Protein AF-A0ABD0J264-F1 (afdb_monomer_lite)

Organism: NCBI:txid370345

Radius of gyration: 34.47 Å; chains: 1; bounding box: 107×61×70 Å

Secondary structure (DSSP, 8-state):
--TTHHHH-EE---GGGHHHHTTS-GGGGGSHHHHHHHHHHHHHTT-EE---TT-EE-TTS-EEEE---------------S----S-----------------------------------EE--------TTS-SS-STTT-PPPHHHHHHHHHHHHHHHHHHTS---HHHHHHHHHSSPPP-HHHHHHHHHHHHHHHHHHHHHHHHTSHHHHHHHHHHHHHHHHHHHHHHHHHHHHSPP--------------------HHHHHHHHHHHHHHHHHHHHHHHHHHHHHHH-TTHHHHHHHHHHHHHHHHTSPTTTTT-TTTS-HHHHHHHHHHHHHHHHHHH-

Sequence (346 aa):
MSGQWISEARLRPQARLDGKWLKTNIQLALTREGGSELWNELVKDGEVATNTNDGIYNSAGALAKKGKHQLAIDVYDPGWPVSTTQQVGAALQNTTVFISGVVGIGFPLFVCDGQIIGETGRYYCGMKVLSCSCCDGHCGPNNGCNCPPCQQLDREEEAHQVVEDARPKPSQPIIDGWTWGQQPDVGELRECLQSVLLEHQNLCLQASGTTLSATRLQQRLAVLERYFTALCRQTQADRKPPSKKRQANQSNLNKQKSSSVKPAEKATMGLARVGSRAALSFAFAFLRRAWRSGEDADLCSELLQESLDALRSLPEATLFEDGSVSSVWLEVVERATKFLHSVVAG

Structure (mmCIF, N/CA/C/O backbone):
data_AF-A0ABD0J264-F1
#
_entry.id   AF-A0ABD0J264-F1
#
loop_
_atom_site.group_PDB
_atom_site.id
_atom_site.type_symbol
_atom_site.label_atom_id
_atom_site.label_alt_id
_atom_site.label_comp_id
_atom_site.label_asym_id
_atom_site.label_entity_id
_atom_site.label_seq_id
_atom_site.pdbx_PDB_ins_code
_atom_site.Cartn_x
_atom_site.Cartn_y
_atom_site.Cartn_z
_atom_site.occupancy
_atom_site.B_iso_or_equiv
_atom_site.auth_seq_id
_atom_site.auth_comp_id
_atom_site.auth_asym_id
_atom_site.auth_atom_id
_atom_site.pdbx_PDB_model_num
ATOM 1 N N . MET A 1 1 ? -17.810 15.606 1.835 1.00 31.22 1 MET A N 1
ATOM 2 C CA . MET A 1 1 ? -17.297 14.247 1.560 1.00 31.22 1 MET A CA 1
ATOM 3 C C . MET A 1 1 ? -16.319 13.916 2.677 1.00 31.22 1 MET A C 1
ATOM 5 O O . MET A 1 1 ? -15.203 14.415 2.668 1.00 31.22 1 MET A O 1
ATOM 9 N N . SER A 1 2 ? -16.819 13.248 3.718 1.00 29.58 2 SER A N 1
ATOM 10 C CA . SER A 1 2 ? -16.122 12.920 4.972 1.00 29.58 2 SER A CA 1
ATOM 11 C C . SER A 1 2 ? -14.906 12.045 4.694 1.00 29.58 2 SER A C 1
ATOM 13 O O . SER A 1 2 ? -15.048 11.064 3.988 1.00 29.58 2 SER A O 1
ATOM 15 N N . GLY A 1 3 ? -13.722 12.350 5.229 1.00 32.12 3 GLY A N 1
ATOM 16 C CA . GLY A 1 3 ? -12.479 11.604 4.968 1.00 32.12 3 GLY A CA 1
ATOM 17 C C . GLY A 1 3 ? -12.389 10.196 5.589 1.00 32.12 3 GLY A C 1
ATOM 18 O O . GLY A 1 3 ? -11.301 9.731 5.901 1.00 32.12 3 GLY A O 1
ATOM 19 N N . GLN A 1 4 ? -13.519 9.502 5.727 1.00 40.09 4 GLN A N 1
ATOM 20 C CA . GLN A 1 4 ? -13.615 8.095 6.136 1.00 40.09 4 GLN A CA 1
ATOM 21 C C . GLN A 1 4 ? -13.211 7.117 5.013 1.00 40.09 4 GLN A C 1
ATOM 23 O O . GLN A 1 4 ? -12.879 5.968 5.280 1.00 40.09 4 GLN A O 1
ATOM 28 N N . TRP A 1 5 ? -13.184 7.571 3.752 1.00 39.44 5 TRP A N 1
ATOM 29 C CA . TRP A 1 5 ? -12.964 6.703 2.582 1.00 39.44 5 TRP A CA 1
ATOM 30 C C . TRP A 1 5 ? -11.566 6.082 2.527 1.00 39.44 5 TRP A C 1
ATOM 32 O O . TRP A 1 5 ? -11.412 4.987 1.998 1.00 39.44 5 TRP A O 1
ATOM 42 N N . ILE A 1 6 ? -10.536 6.765 3.039 1.00 45.28 6 ILE A N 1
ATOM 43 C CA . ILE A 1 6 ? -9.148 6.319 2.836 1.00 45.28 6 ILE A CA 1
ATOM 44 C C . ILE A 1 6 ? -8.708 5.310 3.905 1.00 45.28 6 ILE A C 1
ATOM 46 O O . ILE A 1 6 ? -7.854 4.475 3.625 1.00 45.28 6 ILE A O 1
ATOM 50 N N . SER A 1 7 ? -9.329 5.299 5.090 1.00 52.16 7 SER A N 1
ATOM 51 C CA . SER A 1 7 ? -9.083 4.248 6.091 1.00 52.16 7 SER A CA 1
ATOM 52 C C . SER A 1 7 ? -9.686 2.892 5.706 1.00 52.16 7 SER A C 1
ATOM 54 O O . SER A 1 7 ? -9.223 1.869 6.199 1.00 52.16 7 SER A O 1
ATOM 56 N N . GLU A 1 8 ? -10.685 2.868 4.818 1.00 59.88 8 GLU A N 1
ATOM 57 C CA . GLU A 1 8 ? -11.357 1.636 4.370 1.00 59.88 8 GLU A CA 1
ATOM 58 C C . GLU A 1 8 ? -10.915 1.160 2.978 1.00 59.88 8 GLU A C 1
ATOM 60 O O . GLU A 1 8 ? -11.169 0.015 2.601 1.00 59.88 8 GLU A O 1
ATOM 65 N N . ALA A 1 9 ? -10.249 2.017 2.201 1.00 68.75 9 ALA A N 1
ATOM 66 C CA . ALA A 1 9 ? -9.780 1.690 0.862 1.00 68.75 9 ALA A CA 1
ATOM 67 C C . ALA A 1 9 ? -8.581 0.731 0.927 1.00 68.75 9 ALA A C 1
ATOM 69 O O . ALA A 1 9 ? -7.459 1.130 1.243 1.00 68.75 9 ALA A O 1
ATOM 70 N N . ARG A 1 10 ? -8.803 -0.546 0.600 1.00 78.56 10 ARG A N 1
ATOM 71 C CA . ARG A 1 10 ? -7.745 -1.567 0.592 1.00 78.56 10 ARG A CA 1
ATOM 72 C C . ARG A 1 10 ? -7.241 -1.817 -0.824 1.00 78.56 10 ARG A C 1
ATOM 74 O O . ARG A 1 10 ? -8.028 -2.126 -1.719 1.00 78.56 10 ARG A O 1
ATOM 81 N N . LEU A 1 11 ? -5.921 -1.745 -1.002 1.00 87.50 11 LEU A N 1
ATOM 82 C CA . LEU A 1 11 ? -5.263 -2.122 -2.249 1.00 87.50 11 LEU A CA 1
ATOM 83 C C . LEU A 1 11 ? -5.351 -3.647 -2.459 1.00 87.50 11 LEU A C 1
ATOM 85 O O . LEU A 1 11 ? -5.073 -4.445 -1.562 1.00 87.50 11 LEU A O 1
ATOM 89 N N . ARG A 1 12 ? -5.740 -4.060 -3.665 1.00 86.88 12 ARG A N 1
ATOM 90 C CA . ARG A 1 12 ? -5.944 -5.448 -4.101 1.00 86.88 12 ARG A CA 1
ATOM 91 C C . ARG A 1 12 ? -5.226 -5.682 -5.442 1.00 86.88 12 ARG A C 1
ATOM 93 O O . ARG A 1 12 ? -5.889 -5.753 -6.476 1.00 86.88 12 ARG A O 1
ATOM 100 N N . PRO A 1 13 ? -3.885 -5.816 -5.457 1.00 89.81 13 PRO A N 1
ATOM 101 C CA . PRO A 1 13 ? -3.113 -5.933 -6.695 1.00 89.81 13 PRO A CA 1
ATOM 102 C C . PRO A 1 13 ? -3.460 -7.186 -7.507 1.00 89.81 13 PRO A C 1
ATOM 104 O O . PRO A 1 13 ? -3.216 -8.318 -7.070 1.00 89.81 13 PRO A O 1
ATOM 107 N N . GLN A 1 14 ? -3.943 -6.996 -8.730 1.00 89.19 14 GLN A N 1
ATOM 108 C CA . GLN A 1 14 ? -4.374 -8.058 -9.631 1.00 89.19 14 GLN A CA 1
ATOM 109 C C . GLN A 1 14 ? -3.244 -8.497 -10.560 1.00 89.19 14 GLN A C 1
ATOM 111 O O . GLN A 1 14 ? -2.713 -7.704 -11.333 1.00 89.19 14 GLN A O 1
ATOM 116 N N . ALA A 1 15 ? -2.910 -9.791 -10.545 1.00 89.56 15 ALA A N 1
ATOM 117 C CA . ALA A 1 15 ? -1.791 -10.324 -11.332 1.00 89.56 15 ALA A CA 1
ATOM 118 C C . ALA A 1 15 ? -1.937 -10.078 -12.843 1.00 89.56 15 ALA A C 1
ATOM 120 O O . ALA A 1 15 ? -0.962 -9.796 -13.536 1.00 89.56 15 ALA A O 1
ATOM 121 N N . ARG A 1 16 ? -3.177 -10.090 -13.352 1.00 89.44 16 ARG A N 1
ATOM 122 C CA . ARG A 1 16 ? -3.488 -9.795 -14.762 1.00 89.44 16 ARG A CA 1
ATOM 123 C C . ARG A 1 16 ? -3.077 -8.382 -15.204 1.00 89.44 16 ARG A C 1
ATOM 125 O O . ARG A 1 16 ? -2.959 -8.144 -16.401 1.00 89.44 16 ARG A O 1
ATOM 132 N N . LEU A 1 17 ? -2.894 -7.455 -14.261 1.00 92.88 17 LEU A N 1
ATOM 133 C CA . LEU A 1 17 ? -2.531 -6.058 -14.516 1.00 92.88 17 LEU A CA 1
ATOM 134 C C . LEU A 1 17 ? -1.047 -5.767 -14.262 1.00 92.88 17 LEU A C 1
ATOM 136 O O . LEU A 1 17 ? -0.598 -4.657 -14.528 1.00 92.88 17 LEU A O 1
ATOM 140 N N . ASP A 1 18 ? -0.253 -6.738 -13.805 1.00 94.00 18 ASP A N 1
ATOM 141 C CA . ASP A 1 18 ? 1.156 -6.498 -13.460 1.00 94.00 18 ASP A CA 1
ATOM 142 C C . ASP A 1 18 ? 1.966 -5.984 -14.661 1.00 94.00 18 ASP A C 1
ATOM 144 O O . ASP A 1 18 ? 2.727 -5.030 -14.533 1.00 94.00 18 ASP A O 1
ATOM 148 N N . GLY A 1 19 ? 1.720 -6.520 -15.861 1.00 93.19 19 GLY A N 1
ATOM 149 C CA . GLY A 1 19 ? 2.373 -6.045 -17.084 1.00 93.19 19 GLY A CA 1
ATOM 150 C C . GLY A 1 19 ? 2.009 -4.608 -17.488 1.00 93.19 19 GLY A C 1
ATOM 151 O O . GLY A 1 19 ? 2.802 -3.968 -18.175 1.00 93.19 19 GLY A O 1
ATOM 152 N N . LYS A 1 20 ? 0.837 -4.092 -17.075 1.00 95.06 20 LYS A N 1
ATOM 153 C CA . LYS A 1 20 ? 0.464 -2.672 -17.235 1.00 95.06 20 LYS A CA 1
ATOM 154 C C . LYS A 1 20 ? 1.338 -1.832 -16.308 1.00 95.06 20 LYS A C 1
ATOM 156 O O . LYS A 1 20 ? 2.028 -0.934 -16.774 1.00 95.06 20 LYS A O 1
ATOM 161 N N . TRP A 1 21 ? 1.365 -2.189 -15.024 1.00 94.75 21 TRP A N 1
ATOM 162 C CA . TRP A 1 21 ? 2.077 -1.446 -13.983 1.00 94.75 21 TRP A CA 1
ATOM 163 C C . TRP A 1 21 ? 3.597 -1.424 -14.163 1.00 94.75 21 TRP A C 1
ATOM 165 O O . TRP A 1 21 ? 4.201 -0.384 -13.929 1.00 94.75 21 TRP A O 1
ATOM 175 N N . LEU A 1 22 ? 4.208 -2.505 -14.656 1.00 93.69 22 LEU A N 1
ATOM 176 C CA . LEU A 1 22 ? 5.650 -2.551 -14.952 1.00 93.69 22 LEU A CA 1
ATOM 177 C C . LEU A 1 22 ? 6.072 -1.657 -16.128 1.00 93.69 22 LEU A C 1
ATOM 179 O O . LEU A 1 22 ? 7.245 -1.332 -16.259 1.00 93.69 22 LEU A O 1
ATOM 183 N N . LYS A 1 23 ? 5.136 -1.264 -16.999 1.00 94.06 23 LYS A N 1
ATOM 184 C CA . LYS A 1 23 ? 5.399 -0.332 -18.111 1.00 94.06 23 LYS A CA 1
ATOM 185 C C . LYS A 1 23 ? 5.084 1.118 -17.746 1.00 94.06 23 LYS A C 1
ATOM 187 O O . LYS A 1 23 ? 5.385 2.025 -18.520 1.00 94.06 23 LYS A O 1
ATOM 192 N N . THR A 1 24 ? 4.439 1.339 -16.606 1.00 93.12 24 THR A N 1
ATOM 193 C CA . THR A 1 24 ? 4.028 2.662 -16.149 1.00 93.12 24 THR A CA 1
ATOM 194 C C . THR A 1 24 ? 5.233 3.444 -15.635 1.00 93.12 24 THR A C 1
ATOM 196 O O . THR A 1 24 ? 6.022 2.936 -14.842 1.00 93.12 24 THR A O 1
ATOM 199 N N . ASN A 1 25 ? 5.345 4.719 -16.015 1.00 92.44 25 ASN A N 1
ATOM 200 C CA . ASN A 1 25 ? 6.352 5.609 -15.442 1.00 92.44 25 ASN A CA 1
ATOM 201 C C . ASN A 1 25 ? 6.007 5.944 -13.979 1.00 92.44 25 ASN A C 1
ATOM 203 O O . ASN A 1 25 ? 5.240 6.867 -13.699 1.00 92.44 25 ASN A O 1
ATOM 207 N N . ILE A 1 26 ? 6.603 5.208 -13.041 1.00 93.19 26 ILE A N 1
ATOM 208 C CA . ILE A 1 26 ? 6.317 5.337 -11.609 1.00 93.19 26 ILE A CA 1
ATOM 209 C C . ILE A 1 26 ? 6.760 6.683 -11.011 1.00 93.19 26 ILE A C 1
ATOM 211 O O . ILE A 1 26 ? 6.216 7.112 -9.994 1.00 93.19 26 ILE A O 1
ATOM 215 N N . GLN A 1 27 ? 7.681 7.407 -11.660 1.00 91.88 27 GLN A N 1
ATOM 216 C CA . GLN A 1 27 ? 8.125 8.733 -11.203 1.00 91.88 27 GLN A CA 1
ATOM 217 C C . GLN A 1 27 ? 6.977 9.753 -11.188 1.00 91.88 27 GLN A C 1
ATOM 219 O O . GLN A 1 27 ? 6.998 10.699 -10.397 1.00 91.88 27 GLN A O 1
ATOM 224 N N . LEU A 1 28 ? 5.929 9.530 -11.992 1.00 92.06 28 LEU A N 1
ATOM 225 C CA . LEU A 1 28 ? 4.713 10.344 -11.978 1.00 92.06 28 LEU A CA 1
ATOM 226 C C . LEU A 1 28 ? 4.055 10.384 -10.592 1.00 92.06 28 LEU A C 1
ATOM 228 O O . LEU A 1 28 ? 3.500 11.423 -10.231 1.00 92.06 28 LEU A O 1
ATOM 232 N N . ALA A 1 29 ? 4.201 9.334 -9.773 1.00 92.31 29 ALA A N 1
ATOM 233 C CA . ALA A 1 29 ? 3.692 9.299 -8.401 1.00 92.31 29 ALA A CA 1
ATOM 234 C C . ALA A 1 29 ? 4.288 10.410 -7.512 1.00 92.31 29 ALA A C 1
ATOM 236 O O . ALA A 1 29 ? 3.640 10.878 -6.575 1.00 92.31 29 ALA A O 1
ATOM 237 N N . LEU A 1 30 ? 5.503 10.884 -7.806 1.00 90.75 30 LEU A N 1
ATOM 238 C CA . LEU A 1 30 ? 6.161 11.948 -7.040 1.00 90.75 30 LEU A CA 1
ATOM 239 C C . LEU A 1 30 ? 5.650 13.349 -7.405 1.00 90.75 30 LEU A C 1
ATOM 241 O O . LEU A 1 30 ? 5.817 14.296 -6.628 1.00 90.75 30 LEU A O 1
ATOM 245 N N . THR A 1 31 ? 4.963 13.480 -8.538 1.00 91.12 31 THR A N 1
ATOM 246 C CA . THR A 1 31 ? 4.342 14.732 -8.986 1.00 91.12 31 THR A CA 1
ATOM 247 C C . THR A 1 31 ? 2.924 14.881 -8.424 1.00 91.12 31 THR A C 1
ATOM 249 O O . THR A 1 31 ? 2.348 13.944 -7.865 1.00 91.12 31 THR A O 1
ATOM 252 N N . ARG A 1 32 ? 2.352 16.090 -8.489 1.00 81.81 32 ARG A N 1
ATOM 253 C CA . ARG A 1 32 ? 0.980 16.336 -8.011 1.00 81.81 32 ARG A CA 1
ATOM 254 C C . ARG A 1 32 ? -0.069 15.778 -8.978 1.00 81.81 32 ARG A C 1
ATOM 256 O O . ARG A 1 32 ? -1.021 15.140 -8.533 1.00 81.81 32 ARG A O 1
ATOM 263 N N . GLU A 1 33 ? 0.103 16.040 -10.269 1.00 87.12 33 GLU A N 1
ATOM 264 C CA . GLU A 1 33 ? -0.843 15.643 -11.320 1.00 87.12 33 GLU A CA 1
ATOM 265 C C . GLU A 1 33 ? -0.732 14.143 -11.602 1.00 87.12 33 GLU A C 1
ATOM 267 O O . GLU A 1 33 ? -1.706 13.415 -11.411 1.00 87.12 33 GLU A O 1
ATOM 272 N N . GLY A 1 34 ? 0.484 13.653 -11.862 1.00 90.38 34 GLY A N 1
ATOM 273 C CA . GLY A 1 34 ? 0.732 12.238 -12.133 1.00 90.38 34 GLY A CA 1
ATOM 274 C C . GLY A 1 34 ? 0.351 11.304 -10.979 1.00 90.38 34 GLY A C 1
ATOM 275 O O . GLY A 1 34 ? -0.159 10.212 -11.211 1.00 90.38 34 GLY A O 1
ATOM 276 N N . GLY A 1 35 ? 0.509 11.730 -9.719 1.00 88.88 35 GLY A N 1
ATOM 277 C CA . GLY A 1 35 ? 0.060 10.935 -8.571 1.00 88.88 35 GLY A CA 1
ATOM 278 C C . GLY A 1 35 ? -1.457 10.724 -8.544 1.00 88.88 35 GLY A C 1
ATOM 279 O O . GLY A 1 35 ? -1.923 9.639 -8.204 1.00 88.88 35 GLY A O 1
ATOM 280 N N . SER A 1 36 ? -2.224 11.737 -8.955 1.00 89.75 36 SER A N 1
ATOM 281 C CA . SER A 1 36 ? -3.688 11.650 -9.024 1.00 89.75 36 SER A CA 1
ATOM 282 C C . SER A 1 36 ? -4.138 10.787 -10.206 1.00 89.75 36 SER A C 1
ATOM 284 O O . SER A 1 36 ? -5.083 10.014 -10.081 1.00 89.75 36 SER A O 1
ATOM 286 N N . GLU A 1 37 ? -3.442 10.874 -11.341 1.00 92.75 37 GLU A N 1
ATOM 287 C CA . GLU A 1 37 ? -3.696 10.035 -12.518 1.00 92.75 37 GLU A CA 1
ATOM 288 C C . GLU A 1 37 ? -3.489 8.550 -12.213 1.00 92.75 37 GLU A C 1
ATOM 290 O O . GLU A 1 37 ? -4.386 7.743 -12.452 1.00 92.75 37 GLU A O 1
ATOM 295 N N . LEU A 1 38 ? -2.350 8.191 -11.612 1.00 94.44 38 LEU A N 1
ATOM 296 C CA . LEU A 1 38 ? -2.049 6.807 -11.241 1.00 94.44 38 LEU A CA 1
ATOM 297 C C . LEU A 1 38 ? -3.016 6.263 -10.185 1.00 94.44 38 LEU A C 1
ATOM 299 O O . LEU A 1 38 ? -3.426 5.105 -10.260 1.00 94.44 38 LEU A O 1
ATOM 303 N N . TRP A 1 39 ? -3.426 7.097 -9.227 1.00 91.88 39 TRP A N 1
ATOM 304 C CA . TRP A 1 39 ? -4.469 6.728 -8.273 1.00 91.88 39 TRP A CA 1
ATOM 305 C C . TRP A 1 39 ? -5.807 6.443 -8.965 1.00 91.88 39 TRP A C 1
ATOM 307 O O . TRP A 1 39 ? -6.457 5.441 -8.677 1.00 91.88 39 TRP A O 1
ATOM 317 N N . ASN A 1 40 ? -6.215 7.285 -9.914 1.00 91.19 40 ASN A N 1
ATOM 318 C CA . ASN A 1 40 ? -7.452 7.071 -10.660 1.00 91.19 40 ASN A CA 1
ATOM 319 C C . ASN A 1 40 ? -7.404 5.781 -11.488 1.00 91.19 40 ASN A C 1
ATOM 321 O O . ASN A 1 40 ? -8.426 5.112 -11.616 1.00 91.19 40 ASN A O 1
ATOM 325 N N . GLU A 1 41 ? -6.239 5.402 -12.016 1.00 92.56 41 GLU A N 1
ATOM 326 C CA . GLU A 1 41 ? -6.065 4.115 -12.695 1.00 92.56 41 GLU A CA 1
ATOM 327 C C . GLU A 1 41 ? -6.270 2.927 -11.747 1.00 92.56 41 GLU A C 1
ATOM 329 O O . GLU A 1 41 ? -6.996 2.006 -12.112 1.00 92.56 41 GLU A O 1
ATOM 334 N N . LEU A 1 42 ? -5.744 2.974 -10.515 1.00 90.75 42 LEU A N 1
ATOM 335 C CA . LEU A 1 42 ? -6.017 1.945 -9.496 1.00 90.75 42 LEU A CA 1
ATOM 336 C C . LEU A 1 42 ? -7.519 1.779 -9.225 1.00 90.75 42 LEU A C 1
ATOM 338 O O . LEU A 1 42 ? -8.013 0.657 -9.099 1.00 90.75 42 LEU A O 1
ATOM 342 N N . VAL A 1 43 ? -8.241 2.899 -9.133 1.00 87.75 43 VAL A N 1
ATOM 343 C CA . VAL A 1 43 ? -9.691 2.908 -8.904 1.00 87.75 43 VAL A CA 1
ATOM 344 C C . VAL A 1 43 ? -10.435 2.328 -10.110 1.00 87.75 43 VAL A C 1
ATOM 346 O O . VAL A 1 43 ? -11.273 1.445 -9.938 1.00 87.75 43 VAL A O 1
ATOM 349 N N . LYS A 1 44 ? -10.109 2.764 -11.335 1.00 86.94 44 LYS A N 1
ATOM 350 C CA . LYS A 1 44 ? -10.719 2.243 -12.576 1.00 86.94 44 LYS A CA 1
ATOM 351 C C . LYS A 1 44 ? -10.472 0.750 -12.765 1.00 86.94 44 LYS A C 1
ATOM 353 O O . LYS A 1 44 ? -11.354 0.035 -13.230 1.00 86.94 44 LYS A O 1
ATOM 358 N N . ASP A 1 45 ? -9.283 0.285 -12.399 1.00 87.12 45 ASP A N 1
ATOM 359 C CA . ASP A 1 45 ? -8.894 -1.118 -12.501 1.00 87.12 45 ASP A CA 1
ATOM 360 C C . ASP A 1 45 ? -9.558 -2.003 -11.422 1.00 87.12 45 ASP A C 1
ATOM 362 O O . ASP A 1 45 ? -9.450 -3.233 -11.482 1.00 87.12 45 ASP A O 1
ATOM 366 N N . GLY A 1 46 ? -10.258 -1.395 -10.452 1.00 83.12 46 GLY A N 1
ATOM 367 C CA . GLY A 1 46 ? -10.887 -2.083 -9.324 1.00 83.12 46 GLY A CA 1
ATOM 368 C C . GLY A 1 46 ? -9.878 -2.629 -8.310 1.00 83.12 46 GLY A C 1
ATOM 369 O O . GLY A 1 46 ? -10.214 -3.502 -7.511 1.00 83.12 46 GLY A O 1
ATOM 370 N N . GLU A 1 47 ? -8.632 -2.147 -8.349 1.00 86.75 47 GLU A N 1
ATOM 371 C CA . GLU A 1 47 ? -7.569 -2.549 -7.422 1.00 86.75 47 GLU A CA 1
ATOM 372 C C . GLU A 1 47 ? -7.636 -1.769 -6.106 1.00 86.75 47 GLU A C 1
ATOM 374 O O . GLU A 1 47 ? -6.973 -2.143 -5.147 1.00 86.75 47 GLU A O 1
ATOM 379 N N . VAL A 1 48 ? -8.454 -0.719 -6.031 1.00 85.44 48 VAL A N 1
ATOM 380 C CA . VAL A 1 48 ? -8.821 -0.041 -4.786 1.00 85.44 48 VAL A CA 1
ATOM 381 C C . VAL A 1 48 ? -10.331 -0.161 -4.625 1.00 85.44 48 VAL A C 1
ATOM 383 O O . VAL A 1 48 ? -11.087 0.440 -5.384 1.00 85.44 48 VAL A O 1
ATOM 386 N N . ALA A 1 49 ? -10.765 -0.957 -3.650 1.00 68.19 49 ALA A N 1
ATOM 387 C CA . ALA A 1 49 ? -12.175 -1.116 -3.314 1.00 68.19 49 ALA A CA 1
ATOM 388 C C . ALA A 1 49 ? -12.463 -0.443 -1.969 1.00 68.19 49 ALA A C 1
ATOM 390 O O . ALA A 1 49 ? -11.744 -0.668 -0.993 1.00 68.19 49 ALA A O 1
ATOM 391 N N . THR A 1 50 ? -13.520 0.362 -1.923 1.00 61.47 50 THR A N 1
ATOM 392 C CA . THR A 1 50 ? -14.205 0.714 -0.675 1.00 61.47 50 THR A CA 1
ATOM 393 C C . THR A 1 50 ? -15.288 -0.333 -0.433 1.00 61.47 50 THR A C 1
ATOM 395 O O . THR A 1 50 ? -15.761 -0.935 -1.395 1.00 61.47 50 THR A O 1
ATOM 398 N N . ASN A 1 51 ? -15.669 -0.591 0.820 1.00 55.03 51 ASN A N 1
ATOM 399 C CA . ASN A 1 51 ? -16.762 -1.513 1.150 1.00 55.03 51 ASN A CA 1
ATOM 400 C C . ASN A 1 51 ? -18.094 -0.983 0.578 1.00 55.03 51 ASN A C 1
ATOM 402 O O . ASN A 1 51 ? -18.890 -0.369 1.280 1.00 55.03 51 ASN A O 1
ATOM 406 N N . THR A 1 52 ? -18.341 -1.173 -0.716 1.00 52.97 52 THR A N 1
ATOM 407 C CA . THR A 1 52 ? -19.646 -0.960 -1.335 1.00 52.97 52 THR A CA 1
ATOM 408 C C . THR A 1 52 ? -20.375 -2.295 -1.416 1.00 52.97 52 THR A C 1
ATOM 410 O O . THR A 1 52 ? -19.770 -3.367 -1.490 1.00 52.97 52 THR A O 1
ATOM 413 N N . ASN A 1 53 ? -21.707 -2.237 -1.413 1.00 57.00 53 ASN A N 1
ATOM 414 C CA . ASN A 1 53 ? -22.593 -3.403 -1.500 1.00 57.00 53 ASN A CA 1
ATOM 415 C C . ASN A 1 53 ? -22.416 -4.237 -2.7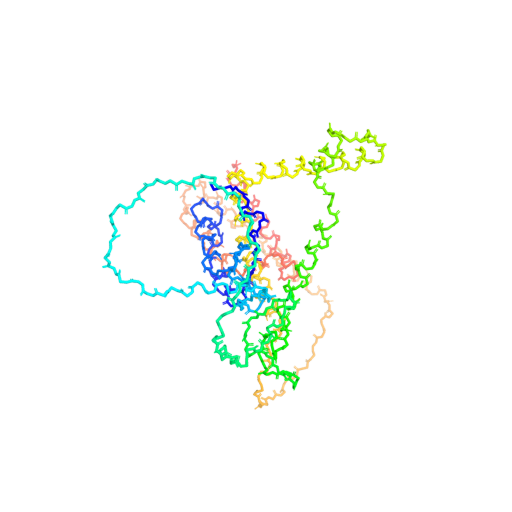96 1.00 57.00 53 ASN A C 1
ATOM 417 O O . ASN A 1 53 ? -23.077 -5.261 -2.958 1.00 57.00 53 ASN A O 1
ATOM 421 N N . ASP A 1 54 ? -21.523 -3.831 -3.705 1.00 62.41 54 ASP A N 1
ATOM 422 C CA . ASP A 1 54 ? -21.314 -4.436 -5.023 1.00 62.41 54 ASP A CA 1
ATOM 423 C C . ASP A 1 54 ? -20.394 -5.672 -5.012 1.00 62.41 54 ASP A C 1
ATOM 425 O O . ASP A 1 54 ? -20.410 -6.456 -5.966 1.00 62.41 54 ASP A O 1
ATOM 429 N N . GLY A 1 55 ? -19.653 -5.909 -3.923 1.00 73.69 55 GLY A N 1
ATOM 430 C CA . GLY A 1 55 ? -18.738 -7.047 -3.761 1.00 73.69 55 GLY A CA 1
ATOM 431 C C . GLY A 1 55 ? -17.254 -6.664 -3.803 1.00 73.69 55 GLY A C 1
ATOM 432 O O . GLY A 1 55 ? -16.888 -5.538 -4.121 1.00 73.69 55 GLY A O 1
ATOM 433 N N . ILE A 1 56 ? -16.382 -7.615 -3.464 1.00 81.19 56 ILE A N 1
ATOM 434 C CA . ILE A 1 56 ? -14.933 -7.414 -3.301 1.00 81.19 56 ILE A CA 1
ATOM 435 C C . ILE A 1 56 ? -14.180 -8.304 -4.290 1.00 81.19 56 ILE A C 1
ATOM 437 O O . ILE A 1 56 ? -14.474 -9.493 -4.418 1.00 81.19 56 ILE A O 1
ATOM 441 N N . TYR A 1 57 ? -13.173 -7.761 -4.978 1.00 85.06 57 TYR A N 1
ATOM 442 C CA . TYR A 1 57 ? -12.302 -8.566 -5.835 1.00 85.06 57 TYR A CA 1
ATOM 443 C C . TYR A 1 57 ? -11.400 -9.485 -5.006 1.00 85.06 57 TYR A C 1
ATOM 445 O O . TYR A 1 57 ? -10.645 -9.036 -4.140 1.00 85.06 57 TYR A O 1
ATOM 453 N N . ASN A 1 58 ? -11.449 -10.782 -5.303 1.00 86.50 58 ASN A N 1
ATOM 454 C CA . ASN A 1 58 ? -10.554 -11.762 -4.697 1.00 86.50 58 ASN A CA 1
ATOM 455 C C . ASN A 1 58 ? -9.153 -11.744 -5.345 1.00 86.50 58 ASN A C 1
ATOM 457 O O . ASN A 1 58 ? -8.887 -11.021 -6.310 1.00 86.50 58 ASN A O 1
ATOM 461 N N . SER A 1 59 ? -8.245 -12.576 -4.830 1.00 83.31 59 SER A N 1
ATOM 462 C CA . SER A 1 59 ? -6.869 -12.705 -5.335 1.00 83.31 59 SER A CA 1
ATOM 463 C C . SER A 1 59 ? -6.758 -13.283 -6.755 1.00 83.31 59 SER A C 1
ATOM 465 O O . SER A 1 59 ? -5.696 -13.189 -7.367 1.00 83.31 59 SER A O 1
ATOM 467 N N . ALA A 1 60 ? -7.843 -13.842 -7.299 1.00 83.50 60 ALA A N 1
ATOM 468 C CA . ALA A 1 60 ? -7.938 -14.290 -8.689 1.00 83.50 60 ALA A CA 1
ATOM 469 C C . ALA A 1 60 ? -8.560 -13.233 -9.624 1.00 83.50 60 ALA A C 1
ATOM 471 O O . ALA A 1 60 ? -8.743 -13.499 -10.811 1.00 83.50 60 ALA A O 1
ATOM 472 N N . GLY A 1 61 ? -8.906 -12.051 -9.108 1.00 82.12 61 GLY A N 1
ATOM 473 C CA . GLY A 1 61 ? -9.515 -10.969 -9.881 1.00 82.12 61 GLY A CA 1
ATOM 474 C C . GLY A 1 61 ? -10.980 -11.182 -10.230 1.00 82.12 61 GLY A C 1
ATOM 475 O O . GLY A 1 61 ? -11.491 -10.493 -11.109 1.00 82.12 61 GLY A O 1
ATOM 476 N N . ALA A 1 62 ? -11.660 -12.104 -9.547 1.00 84.56 62 ALA A N 1
ATOM 477 C CA . ALA A 1 62 ? -13.099 -12.280 -9.668 1.00 84.56 62 ALA A CA 1
ATOM 478 C C . ALA A 1 62 ? -13.824 -11.482 -8.578 1.00 84.56 62 ALA A C 1
ATOM 480 O O . ALA A 1 62 ? -13.419 -11.503 -7.411 1.00 84.56 62 ALA A O 1
ATOM 481 N N . LEU A 1 63 ? -14.906 -10.804 -8.962 1.00 85.69 63 LEU A N 1
ATOM 482 C CA . LEU A 1 63 ? -15.782 -10.099 -8.034 1.00 85.69 63 LEU A CA 1
ATOM 483 C C . LEU A 1 63 ? -16.517 -11.124 -7.164 1.00 85.69 63 LEU A C 1
ATOM 485 O O . LEU A 1 63 ? -17.241 -11.975 -7.680 1.00 85.69 63 LEU A O 1
ATOM 489 N N . ALA A 1 64 ? -16.310 -11.062 -5.852 1.00 86.25 64 ALA A N 1
ATOM 490 C CA . ALA A 1 64 ? -16.937 -11.946 -4.886 1.00 86.25 64 ALA A CA 1
ATOM 491 C C . ALA A 1 64 ? -17.975 -11.191 -4.055 1.00 86.25 64 ALA A C 1
ATOM 493 O O . ALA A 1 64 ? -17.709 -10.109 -3.534 1.00 86.25 64 ALA A O 1
ATOM 494 N N . LYS A 1 65 ? -19.159 -11.779 -3.901 1.00 86.69 65 LYS A N 1
ATOM 495 C CA . LYS A 1 65 ? -20.252 -11.228 -3.097 1.00 86.69 65 LYS A CA 1
ATOM 496 C C . LYS A 1 65 ? -20.457 -12.075 -1.855 1.00 86.69 65 LYS A C 1
ATOM 498 O O . LYS A 1 65 ? -20.360 -13.299 -1.918 1.00 86.69 65 LYS A O 1
ATOM 503 N N . LYS A 1 66 ? -20.733 -11.424 -0.729 1.00 83.62 66 LYS A N 1
ATOM 504 C CA . LYS A 1 66 ? -21.061 -12.123 0.513 1.00 83.62 66 LYS A CA 1
ATOM 505 C C . LYS A 1 66 ? -22.474 -12.689 0.395 1.00 83.62 66 LYS A C 1
ATOM 507 O O . LYS A 1 66 ? -23.384 -11.960 0.010 1.00 83.62 66 LYS A O 1
ATOM 512 N N . GLY A 1 67 ? -22.660 -13.968 0.708 1.00 70.62 67 GLY A N 1
ATOM 513 C CA . GLY A 1 67 ? -23.991 -14.566 0.822 1.00 70.62 67 GLY A CA 1
ATOM 514 C C . GLY A 1 67 ? -24.732 -13.932 2.001 1.00 70.62 67 GLY A C 1
ATOM 515 O O . GLY A 1 67 ? -24.539 -14.364 3.135 1.00 70.62 67 GLY A O 1
ATOM 516 N N . LYS A 1 68 ? -25.501 -12.865 1.745 1.00 60.06 68 LYS A N 1
ATOM 517 C CA . LYS A 1 68 ? -26.283 -12.097 2.729 1.00 60.06 68 LYS A CA 1
ATOM 518 C C . LYS A 1 68 ? -27.764 -12.048 2.335 1.00 60.06 68 LYS A C 1
ATOM 520 O O . LYS A 1 68 ? -28.082 -12.112 1.149 1.00 60.06 68 LYS A O 1
ATOM 525 N N . HIS A 1 69 ? -28.629 -11.888 3.345 1.00 41.00 69 HIS A N 1
ATOM 526 C CA . HIS A 1 69 ? -30.062 -11.597 3.233 1.00 41.00 69 HIS A CA 1
ATOM 527 C C . HIS A 1 69 ? -30.337 -10.516 2.180 1.00 41.00 69 HIS A C 1
ATOM 529 O O . HIS A 1 69 ? -30.113 -9.332 2.431 1.00 41.00 69 HIS A O 1
ATOM 535 N N . GLN A 1 70 ? -30.910 -10.899 1.045 1.00 36.22 70 GLN A N 1
ATOM 536 C CA . GLN A 1 70 ? -31.777 -9.985 0.321 1.00 36.22 70 GLN A CA 1
ATOM 537 C C . GLN A 1 70 ? -33.189 -10.285 0.828 1.00 36.22 70 GLN A C 1
ATOM 539 O O . GLN A 1 70 ? -33.828 -11.231 0.375 1.00 36.22 70 GLN A O 1
ATOM 544 N N . LEU A 1 71 ? -33.679 -9.505 1.797 1.00 33.25 71 LEU A N 1
ATOM 545 C CA . LEU A 1 71 ? -35.122 -9.302 1.899 1.00 33.25 71 LEU A CA 1
ATOM 546 C C . LEU A 1 71 ? -35.512 -8.610 0.591 1.00 33.25 71 LEU A C 1
ATOM 548 O O . LEU A 1 71 ? -35.426 -7.390 0.473 1.00 33.25 71 LEU A O 1
ATOM 552 N N . ALA A 1 72 ? -35.845 -9.402 -0.425 1.00 28.59 72 ALA A N 1
ATOM 553 C CA . ALA A 1 72 ? -36.553 -8.910 -1.585 1.00 28.59 72 ALA A CA 1
ATOM 554 C C . ALA A 1 72 ? -37.952 -8.530 -1.093 1.00 28.59 72 ALA A C 1
ATOM 556 O O . ALA A 1 72 ? -38.887 -9.324 -1.128 1.00 28.59 72 ALA A O 1
ATOM 557 N N . ILE A 1 73 ? -38.093 -7.307 -0.582 1.00 32.12 73 ILE A N 1
ATOM 558 C CA . ILE A 1 73 ? -39.348 -6.602 -0.789 1.00 32.12 73 ILE A CA 1
ATOM 559 C C . ILE A 1 73 ? -39.274 -6.170 -2.249 1.00 32.12 73 ILE A C 1
ATOM 561 O O . ILE A 1 73 ? -38.873 -5.049 -2.559 1.00 32.12 73 ILE A O 1
ATOM 565 N N . ASP A 1 74 ? -39.582 -7.098 -3.153 1.00 29.34 74 ASP A N 1
ATOM 566 C CA . ASP A 1 74 ? -39.984 -6.715 -4.493 1.00 29.34 74 ASP A CA 1
ATOM 567 C C . ASP A 1 74 ? -41.281 -5.932 -4.298 1.00 29.34 74 ASP A C 1
ATOM 569 O O . ASP A 1 74 ? -42.359 -6.496 -4.101 1.00 29.34 74 ASP A O 1
ATOM 573 N N . VAL A 1 75 ? -41.166 -4.603 -4.257 1.00 30.05 75 VAL A N 1
ATOM 574 C CA . VAL A 1 75 ? -42.319 -3.737 -4.464 1.00 30.05 75 VAL A CA 1
ATOM 575 C C . VAL A 1 75 ? -42.736 -4.000 -5.901 1.00 30.05 75 VAL A C 1
ATOM 577 O O . VAL A 1 75 ? -42.172 -3.458 -6.847 1.00 30.05 75 VAL A O 1
ATOM 580 N N . TYR A 1 76 ? -43.685 -4.917 -6.049 1.00 29.78 76 TYR A N 1
ATOM 581 C CA . TYR A 1 76 ? -44.437 -5.100 -7.270 1.00 29.78 76 TYR A CA 1
ATOM 582 C C . TYR A 1 76 ? -45.119 -3.762 -7.553 1.00 29.78 76 TYR A C 1
ATOM 584 O O . TYR A 1 76 ? -46.075 -3.415 -6.866 1.00 29.78 76 TYR A O 1
ATOM 592 N N . ASP A 1 77 ? -44.576 -2.986 -8.492 1.00 33.53 77 ASP A N 1
ATOM 593 C CA . ASP A 1 77 ? -45.219 -1.794 -9.038 1.00 33.53 77 ASP A CA 1
ATOM 594 C C . ASP A 1 77 ? -46.434 -2.276 -9.846 1.00 33.53 77 ASP A C 1
ATOM 596 O O . ASP A 1 77 ? -46.268 -2.822 -10.946 1.00 33.53 77 ASP A O 1
ATOM 600 N N . PRO A 1 78 ? -47.666 -2.197 -9.308 1.00 33.47 78 PRO A N 1
ATOM 601 C CA . PRO A 1 78 ? -48.829 -2.606 -10.059 1.00 33.47 78 PRO A CA 1
ATOM 602 C C . PRO A 1 78 ? -49.155 -1.411 -10.941 1.00 33.47 78 PRO A C 1
ATOM 604 O O . PRO A 1 78 ? -49.811 -0.489 -10.473 1.00 33.47 78 PRO A O 1
ATOM 607 N N . GLY A 1 79 ? -48.644 -1.402 -12.175 1.00 39.59 79 GLY A N 1
ATOM 608 C CA . GLY A 1 79 ? -48.775 -0.290 -13.115 1.00 39.59 79 GLY A CA 1
ATOM 609 C C . GLY A 1 79 ? -50.114 0.446 -13.005 1.00 39.59 79 GLY A C 1
ATOM 610 O O . GLY A 1 79 ? -51.142 -0.028 -13.491 1.00 39.59 79 GLY A O 1
ATOM 611 N N . TRP A 1 80 ? -50.087 1.615 -12.363 1.00 31.70 80 TRP A N 1
ATOM 612 C CA . TRP A 1 80 ? -51.198 2.555 -12.363 1.00 31.70 80 TRP A CA 1
ATOM 613 C C . TRP A 1 80 ? -51.063 3.466 -13.586 1.00 31.70 80 TRP A C 1
ATOM 615 O O . TRP A 1 80 ? -49.960 3.921 -13.902 1.00 31.70 80 TRP A O 1
ATOM 625 N N . PRO A 1 81 ? -52.162 3.743 -14.304 1.00 28.89 81 PRO A N 1
ATOM 626 C CA . PRO A 1 81 ? -52.114 4.579 -15.489 1.00 28.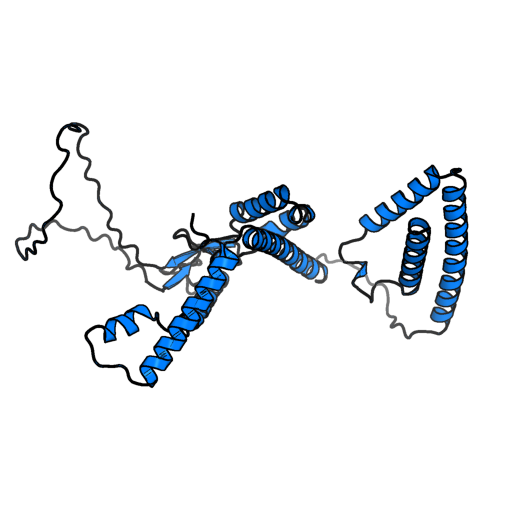89 81 PRO A CA 1
ATOM 627 C C . PRO A 1 81 ? -51.686 6.008 -15.137 1.00 28.89 81 PRO A C 1
ATOM 629 O O . PRO A 1 81 ? -52.166 6.620 -14.181 1.00 28.89 81 PRO A O 1
ATOM 632 N N . VAL A 1 82 ? -50.781 6.536 -15.961 1.00 43.16 82 VAL A N 1
ATOM 633 C CA . VAL A 1 82 ? -50.262 7.906 -15.928 1.00 43.16 82 VAL A CA 1
ATOM 634 C C . VAL A 1 82 ? -51.385 8.889 -16.261 1.00 43.16 82 VAL A C 1
ATOM 636 O O . VAL A 1 82 ? -51.548 9.305 -17.402 1.00 43.16 82 VAL A O 1
ATOM 639 N N . SER A 1 83 ? -52.170 9.266 -15.259 1.00 37.06 83 SER A N 1
ATOM 640 C CA . SER A 1 83 ? -52.978 10.484 -15.275 1.00 37.06 83 SER A CA 1
ATOM 641 C C . SER A 1 83 ? -53.536 10.728 -13.880 1.00 37.06 83 SER A C 1
ATOM 643 O O . SER A 1 83 ? -54.561 10.151 -13.530 1.00 37.06 83 SER A O 1
ATOM 645 N N . THR A 1 84 ? -52.832 11.524 -13.072 1.00 32.22 84 THR A N 1
ATOM 646 C CA . THR A 1 84 ? -53.346 12.600 -12.188 1.00 32.22 84 THR A CA 1
ATOM 647 C C . THR A 1 84 ? -52.194 13.024 -11.267 1.00 32.22 84 THR A C 1
ATOM 649 O O . THR A 1 84 ? -52.189 12.764 -10.069 1.00 32.22 84 THR A O 1
ATOM 652 N N . THR A 1 85 ? -51.168 13.666 -11.835 1.00 39.09 85 THR A N 1
ATOM 653 C CA . THR A 1 85 ? -50.100 14.326 -11.061 1.00 39.09 85 THR A CA 1
ATOM 654 C C . THR A 1 85 ? -50.466 15.789 -10.841 1.00 39.09 85 THR A C 1
ATOM 656 O O . THR A 1 85 ? -49.767 16.698 -11.286 1.00 39.09 85 THR A O 1
ATOM 659 N N . GLN A 1 86 ? -51.600 16.039 -10.190 1.00 34.38 86 GLN A N 1
ATOM 660 C CA . GLN A 1 86 ? -51.925 17.382 -9.729 1.00 34.38 86 GLN A CA 1
ATOM 661 C C . GLN A 1 86 ? -52.870 17.307 -8.533 1.00 34.38 86 GLN A C 1
ATOM 663 O O . GLN A 1 86 ? -53.969 16.784 -8.665 1.00 34.38 86 GLN A O 1
ATOM 668 N N . GLN A 1 87 ? -52.427 17.889 -7.408 1.00 31.08 87 GLN A N 1
ATOM 669 C CA . GLN A 1 87 ? -53.091 17.931 -6.092 1.00 31.08 87 GLN A CA 1
ATOM 670 C C . GLN A 1 87 ? -52.958 16.576 -5.370 1.00 31.08 87 GLN A C 1
ATOM 672 O O . GLN A 1 87 ? -53.541 15.591 -5.780 1.00 31.08 87 GLN A O 1
ATOM 677 N N . VAL A 1 88 ? -52.140 16.403 -4.332 1.00 31.66 88 VAL A N 1
ATOM 678 C CA . VAL A 1 88 ? -52.151 17.143 -3.069 1.00 31.66 88 VAL A CA 1
ATOM 679 C C . VAL A 1 88 ? -50.740 17.108 -2.471 1.00 31.66 88 VAL A C 1
ATOM 681 O O . VAL A 1 88 ? -50.225 16.054 -2.109 1.00 31.66 88 VAL A O 1
ATOM 684 N N . GLY A 1 89 ? -50.103 18.274 -2.382 1.00 27.19 89 GLY A N 1
ATOM 685 C CA . GLY A 1 89 ? -49.018 18.484 -1.433 1.00 27.19 89 GLY A CA 1
ATOM 686 C C . GLY A 1 89 ? -49.589 18.642 -0.024 1.00 27.19 89 GLY A C 1
ATOM 687 O O . GLY A 1 89 ? -50.696 19.146 0.135 1.00 27.19 89 GLY A O 1
ATOM 688 N N . ALA A 1 90 ? -48.777 18.274 0.965 1.00 31.31 90 ALA A N 1
ATOM 689 C CA . ALA A 1 90 ? -48.962 18.558 2.386 1.00 31.31 90 ALA A CA 1
ATOM 690 C C . ALA A 1 90 ? -50.140 17.853 3.079 1.00 31.31 90 ALA A C 1
ATOM 692 O O . ALA A 1 90 ? -51.258 18.349 3.083 1.00 31.31 90 ALA A O 1
ATOM 693 N N . ALA A 1 91 ? -49.841 16.759 3.785 1.00 27.61 91 ALA A N 1
ATOM 694 C CA . ALA A 1 91 ? -50.243 16.564 5.180 1.00 27.61 91 ALA A CA 1
ATOM 695 C C . ALA A 1 91 ? -49.649 15.253 5.727 1.00 27.61 91 ALA A C 1
ATOM 697 O O . ALA A 1 91 ? -49.497 14.282 4.995 1.00 27.61 91 ALA A O 1
ATOM 698 N N . LEU A 1 92 ? -49.420 15.245 7.043 1.00 33.88 92 LEU A N 1
ATOM 699 C CA . LEU A 1 92 ? -49.197 14.088 7.920 1.00 33.88 92 LEU A CA 1
ATOM 700 C C . LEU A 1 92 ? -47.741 13.651 8.164 1.00 33.88 92 LEU A C 1
ATOM 702 O O . LEU A 1 92 ? -47.323 12.525 7.916 1.00 33.88 92 LEU A O 1
ATOM 706 N N . GLN A 1 93 ? -47.008 14.560 8.815 1.00 31.58 93 GLN A N 1
ATOM 707 C CA . GLN A 1 93 ? -46.310 14.209 10.058 1.00 31.58 93 GLN A CA 1
ATOM 708 C C . GLN A 1 93 ? -47.325 13.683 11.093 1.00 31.58 93 GLN A C 1
ATOM 710 O O . GLN A 1 93 ? -48.442 14.191 11.158 1.00 31.58 93 GLN A O 1
ATOM 715 N N . ASN A 1 94 ? -46.886 12.745 11.938 1.00 31.64 94 ASN A N 1
ATOM 716 C CA . ASN A 1 94 ? -47.621 12.097 13.033 1.00 31.64 94 ASN A CA 1
ATOM 717 C C . ASN A 1 94 ? -48.759 11.167 12.590 1.00 31.64 94 ASN A C 1
ATOM 719 O O . ASN A 1 94 ? -49.779 11.620 12.088 1.00 31.64 94 ASN A O 1
ATOM 723 N N . THR A 1 95 ? -48.631 9.865 12.866 1.00 30.69 95 THR A N 1
ATOM 724 C CA . THR A 1 95 ? -49.408 9.164 13.913 1.00 30.69 95 THR A CA 1
ATOM 725 C C . THR A 1 95 ? -48.994 7.687 13.941 1.00 30.69 95 THR A C 1
ATOM 727 O O . THR A 1 95 ? -49.120 6.964 12.957 1.00 30.69 95 THR A O 1
ATOM 730 N N . THR A 1 96 ? -48.514 7.238 15.097 1.00 33.34 96 THR A N 1
ATOM 731 C CA . THR A 1 96 ? -48.398 5.828 15.479 1.00 33.34 96 THR A CA 1
ATOM 732 C C . THR A 1 96 ? -49.798 5.249 15.680 1.00 33.34 96 THR A C 1
ATOM 734 O O . THR A 1 96 ? -50.496 5.710 16.578 1.00 33.34 96 THR A O 1
ATOM 737 N N . VAL A 1 97 ? -50.208 4.227 14.921 1.00 29.67 97 VAL A N 1
ATOM 738 C CA . VAL A 1 97 ? -51.355 3.377 15.295 1.00 29.67 97 VAL A CA 1
ATOM 739 C C . VAL A 1 97 ? -51.060 1.915 14.955 1.00 29.67 97 VAL A C 1
ATOM 741 O O . VAL A 1 97 ? -50.929 1.533 13.796 1.00 29.67 97 VAL A O 1
ATOM 744 N N . PHE A 1 98 ? -50.979 1.106 16.010 1.00 30.05 98 PHE A N 1
ATOM 745 C CA . PHE A 1 98 ? -51.157 -0.343 15.994 1.00 30.05 98 PHE A CA 1
ATOM 746 C C . PHE A 1 98 ? -52.582 -0.683 15.539 1.00 30.05 98 PHE A C 1
ATOM 748 O O . PHE A 1 98 ? -53.528 -0.235 16.183 1.00 30.05 98 PHE A O 1
ATOM 755 N N . ILE A 1 99 ? -52.748 -1.550 14.536 1.00 30.25 99 ILE A N 1
ATOM 756 C CA . ILE A 1 99 ? -53.976 -2.348 14.396 1.00 30.25 99 ILE A CA 1
ATOM 757 C C . ILE A 1 99 ? -53.604 -3.809 14.150 1.00 30.25 99 ILE A C 1
ATOM 759 O O . ILE A 1 99 ? -52.987 -4.175 13.154 1.00 30.25 99 ILE A O 1
ATOM 763 N N . SER A 1 100 ? -54.006 -4.622 15.121 1.00 27.25 100 SER A N 1
ATOM 764 C CA . SER A 1 100 ? -54.124 -6.070 15.059 1.00 27.25 100 SER A CA 1
ATOM 765 C C . SER A 1 100 ? -55.407 -6.446 14.309 1.00 27.25 100 SER A C 1
ATOM 767 O O . SER A 1 100 ? -56.465 -5.907 14.622 1.00 27.25 100 SER A O 1
ATOM 769 N N . GLY A 1 101 ? -55.322 -7.422 13.401 1.00 27.56 101 GLY A N 1
ATOM 770 C CA . GLY A 1 101 ? -56.399 -8.394 13.202 1.00 27.56 101 GLY A CA 1
ATOM 771 C C . GLY A 1 101 ? -57.348 -8.251 11.998 1.00 27.56 101 GLY A C 1
ATOM 772 O O . GLY A 1 101 ? -58.159 -7.339 11.917 1.00 27.56 101 GLY A O 1
ATOM 773 N N . VAL A 1 102 ? -57.370 -9.358 11.244 1.00 28.95 102 VAL A N 1
ATOM 774 C CA . VAL A 1 102 ? -58.527 -10.114 10.712 1.00 28.95 102 VAL A CA 1
ATOM 775 C C . VAL A 1 102 ? -58.926 -9.976 9.224 1.00 28.95 102 VAL A C 1
ATOM 777 O O . VAL A 1 102 ? -59.276 -8.920 8.715 1.00 28.95 102 VAL A O 1
ATOM 780 N N . VAL A 1 103 ? -59.035 -11.181 8.643 1.00 29.70 103 VAL A N 1
ATOM 781 C CA . VAL A 1 103 ? -59.922 -11.707 7.586 1.00 29.70 103 VAL A CA 1
ATOM 782 C C . VAL A 1 103 ? -59.247 -11.939 6.239 1.00 29.70 103 VAL A C 1
ATOM 784 O O . VAL A 1 103 ? -58.885 -11.027 5.506 1.00 29.70 103 VAL A O 1
ATOM 787 N N . GLY A 1 104 ? -59.102 -13.230 5.938 1.00 32.19 104 GLY A N 1
ATOM 788 C CA . GLY A 1 104 ? -58.488 -13.733 4.730 1.00 32.19 104 GLY A CA 1
ATOM 789 C C . GLY A 1 104 ? -59.321 -13.500 3.478 1.00 32.19 104 GLY A C 1
ATOM 790 O O . GLY A 1 104 ? -60.549 -13.520 3.491 1.00 32.19 104 GLY A O 1
ATOM 791 N N . ILE A 1 105 ? -58.595 -13.400 2.374 1.00 31.06 105 ILE A N 1
ATOM 792 C CA . ILE A 1 105 ? -59.072 -13.794 1.060 1.00 31.06 105 ILE A CA 1
ATOM 793 C C . ILE A 1 105 ? -57.948 -14.656 0.494 1.00 31.06 105 ILE A C 1
ATOM 795 O O . ILE A 1 105 ? -56.846 -14.175 0.237 1.00 31.06 105 ILE A O 1
ATOM 799 N N . GLY A 1 106 ? -58.199 -15.962 0.422 1.00 32.00 106 GLY A N 1
ATOM 800 C CA . GLY A 1 106 ? -57.257 -16.921 -0.129 1.00 32.00 106 GLY A CA 1
ATOM 801 C C . GLY A 1 106 ? -57.072 -16.671 -1.619 1.00 32.00 106 GLY A C 1
ATOM 802 O O . GLY A 1 106 ? -57.995 -16.879 -2.400 1.00 32.00 106 GLY A O 1
ATOM 803 N N . PHE A 1 107 ? -55.867 -16.262 -2.001 1.00 27.70 107 PHE A N 1
ATOM 804 C CA . PHE A 1 107 ? -55.349 -16.470 -3.345 1.00 27.70 107 PHE A CA 1
ATOM 805 C C . PHE A 1 107 ? -54.324 -17.604 -3.273 1.00 27.70 107 PHE A C 1
ATOM 807 O O . PHE A 1 107 ? -53.511 -17.615 -2.344 1.00 27.70 107 PHE A O 1
ATOM 814 N N . PRO A 1 108 ? -54.351 -18.576 -4.201 1.00 29.11 108 PRO A N 1
ATOM 815 C CA . PRO A 1 108 ? -53.338 -19.613 -4.235 1.00 29.11 108 PRO A CA 1
ATOM 816 C C . PRO A 1 108 ? -52.015 -18.941 -4.604 1.00 29.11 108 PRO A C 1
ATOM 818 O O . PRO A 1 108 ? -51.794 -18.584 -5.761 1.00 29.11 108 PRO A O 1
ATOM 821 N N . LEU A 1 109 ? -51.135 -18.747 -3.616 1.00 26.97 109 LEU A N 1
ATOM 822 C CA . LEU A 1 109 ? -49.719 -18.581 -3.902 1.00 26.97 109 LEU A CA 1
ATOM 823 C C . LEU A 1 109 ? -49.293 -19.857 -4.625 1.00 26.97 109 LEU A C 1
ATOM 825 O O . LEU A 1 109 ? -49.186 -20.925 -4.022 1.00 26.97 109 LEU A O 1
ATOM 829 N N . PHE A 1 110 ? -49.073 -19.741 -5.930 1.00 25.91 110 PHE A N 1
ATOM 830 C CA . PHE A 1 110 ? -48.196 -20.654 -6.635 1.00 25.91 110 PHE A CA 1
ATOM 831 C C . PHE A 1 110 ? -46.819 -20.516 -5.985 1.00 25.91 110 PHE A C 1
ATOM 833 O O . PHE A 1 110 ? -46.056 -19.602 -6.290 1.00 25.91 110 PHE A O 1
ATOM 840 N N . VAL A 1 111 ? -46.530 -21.403 -5.035 1.00 29.42 111 VAL A N 1
ATOM 841 C CA . VAL A 1 111 ? -45.168 -21.653 -4.580 1.00 29.42 111 VAL A CA 1
ATOM 842 C C . VAL A 1 111 ? -44.498 -22.396 -5.728 1.00 29.42 111 VAL A C 1
ATOM 844 O O . VAL A 1 111 ? -44.592 -23.614 -5.841 1.00 29.42 111 VAL A O 1
ATOM 847 N N . CYS A 1 112 ? -43.884 -21.651 -6.644 1.00 27.27 112 CYS A N 1
ATOM 848 C CA . CYS A 1 112 ? -42.788 -22.205 -7.423 1.00 27.27 112 CYS A CA 1
ATOM 849 C C . CYS A 1 112 ? -41.706 -22.591 -6.410 1.00 27.27 112 CYS A C 1
ATOM 851 O O . CYS A 1 112 ? -41.400 -21.767 -5.549 1.00 27.27 112 CYS A O 1
ATOM 853 N N . ASP A 1 113 ? -41.181 -23.816 -6.490 1.00 33.50 113 ASP A N 1
ATOM 854 C CA . ASP A 1 113 ? -40.119 -24.374 -5.639 1.00 33.50 113 ASP A CA 1
ATOM 855 C C . ASP A 1 113 ? -38.879 -23.458 -5.578 1.00 33.50 113 ASP A C 1
ATOM 857 O O . ASP A 1 113 ? -37.878 -23.639 -6.271 1.00 33.50 113 ASP A O 1
ATOM 861 N N . GLY A 1 114 ? -38.965 -22.421 -4.748 1.00 31.52 114 GLY A N 1
ATOM 862 C CA . GLY A 1 114 ? -37.921 -21.455 -4.474 1.00 31.52 114 GLY A CA 1
ATOM 863 C C . GLY A 1 114 ? -37.028 -22.013 -3.385 1.00 31.52 114 GLY A C 1
ATOM 864 O O . GLY A 1 114 ? -37.328 -21.909 -2.199 1.00 31.52 114 GLY A O 1
ATOM 865 N N . GLN A 1 115 ? -35.941 -22.641 -3.810 1.00 34.62 115 GLN A N 1
ATOM 866 C CA . GLN A 1 115 ? -34.872 -23.130 -2.957 1.00 34.62 115 GLN A CA 1
ATOM 867 C C . GLN A 1 115 ? -34.439 -22.061 -1.940 1.00 34.62 115 GLN A C 1
ATOM 869 O O . GLN A 1 115 ? -34.053 -20.954 -2.317 1.00 34.62 115 GLN A O 1
ATOM 874 N N . ILE A 1 116 ? -34.492 -22.410 -0.651 1.00 35.03 116 ILE A N 1
ATOM 875 C CA . ILE A 1 116 ? -33.967 -21.596 0.451 1.00 35.03 116 ILE A CA 1
ATOM 876 C C . ILE A 1 116 ? -32.486 -21.311 0.157 1.00 35.03 116 ILE A C 1
ATOM 878 O O . ILE A 1 116 ? -31.668 -22.232 0.113 1.00 35.03 116 ILE A O 1
ATOM 882 N N . ILE A 1 117 ? -32.146 -20.046 -0.101 1.00 41.28 117 ILE A N 1
ATOM 883 C CA . ILE A 1 117 ? -30.774 -19.606 -0.376 1.00 41.28 117 ILE A CA 1
ATOM 884 C C . ILE A 1 117 ? -30.016 -19.636 0.951 1.00 41.28 117 ILE A C 1
ATOM 886 O O . ILE A 1 117 ? -30.363 -18.914 1.881 1.00 41.28 117 ILE A O 1
ATOM 890 N N . GLY A 1 118 ? -28.998 -20.490 1.049 1.00 45.03 118 GLY A N 1
ATOM 891 C CA . GLY A 1 118 ? -28.226 -20.664 2.277 1.00 45.03 118 GLY A CA 1
ATOM 892 C C . GLY A 1 118 ? -27.463 -19.395 2.662 1.00 45.03 118 GLY A C 1
ATOM 893 O O . GLY A 1 118 ? -26.550 -18.962 1.957 1.00 45.03 118 GLY A O 1
ATOM 894 N N . GLU A 1 119 ? -27.813 -18.825 3.810 1.00 61.03 119 GLU A N 1
ATOM 895 C CA . GLU A 1 119 ? -27.096 -17.744 4.486 1.00 61.03 119 GLU A CA 1
ATOM 896 C C . GLU A 1 119 ? -25.792 -18.284 5.081 1.00 61.03 119 GLU A C 1
ATOM 898 O O . GLU A 1 119 ? -25.729 -18.695 6.236 1.00 61.03 119 GLU A O 1
ATOM 903 N N . THR A 1 120 ? -24.726 -18.349 4.288 1.00 70.75 120 THR A N 1
ATOM 904 C CA . THR A 1 120 ? -23.458 -18.902 4.793 1.00 70.75 120 THR A CA 1
ATOM 905 C C . THR A 1 120 ? -22.549 -17.851 5.424 1.00 70.75 120 THR A C 1
ATOM 907 O O . THR A 1 120 ? -21.569 -18.215 6.069 1.00 70.75 120 THR A O 1
ATOM 910 N N . GLY A 1 121 ? -22.818 -16.555 5.213 1.00 78.62 121 GLY A N 1
ATOM 911 C CA . GLY A 1 121 ? -21.941 -15.473 5.668 1.00 78.62 121 GLY A CA 1
ATOM 912 C C . GLY A 1 121 ? -20.561 -15.466 4.998 1.00 78.62 121 GLY A C 1
ATOM 913 O O . GLY A 1 121 ? -19.664 -14.784 5.483 1.00 78.62 121 GLY A O 1
ATOM 914 N N . ARG A 1 122 ? -20.388 -16.201 3.891 1.00 86.31 122 ARG A N 1
ATOM 915 C CA . ARG A 1 122 ? -19.125 -16.331 3.145 1.00 86.31 122 ARG A CA 1
ATOM 916 C C . ARG A 1 122 ? -19.169 -15.612 1.801 1.00 86.31 122 ARG A C 1
ATOM 918 O O . ARG A 1 122 ? -20.246 -15.390 1.244 1.00 86.31 122 ARG A O 1
ATOM 925 N N . TYR A 1 123 ? -18.007 -15.267 1.260 1.00 88.50 123 TYR A N 1
ATOM 926 C CA . TYR A 1 123 ? -17.857 -14.681 -0.071 1.00 88.50 123 TYR A CA 1
ATOM 927 C C . TYR A 1 123 ? -17.927 -15.741 -1.166 1.00 88.50 123 TYR A C 1
ATOM 929 O O . TYR A 1 123 ? -17.318 -16.793 -1.055 1.00 88.50 123 TYR A O 1
ATOM 937 N N . TYR A 1 124 ? -18.579 -15.450 -2.288 1.00 90.06 124 TYR A N 1
ATOM 938 C CA . TYR A 1 124 ? -18.598 -16.321 -3.466 1.00 90.06 124 TYR A CA 1
ATOM 939 C C . TYR A 1 124 ? -18.469 -15.507 -4.744 1.00 90.06 124 TYR A C 1
ATOM 941 O O . TYR A 1 124 ? -19.076 -14.446 -4.869 1.00 90.06 124 TYR A O 1
ATOM 949 N N . CYS A 1 125 ? -17.694 -16.005 -5.708 1.00 89.81 125 CYS A N 1
ATOM 950 C CA . CYS A 1 125 ? -17.491 -15.323 -6.988 1.00 89.81 125 CYS A CA 1
ATOM 951 C C . CYS A 1 125 ? -18.400 -15.812 -8.121 1.00 89.81 125 CYS A C 1
ATOM 953 O O . CYS A 1 125 ? -18.360 -15.243 -9.205 1.00 89.81 125 CYS A O 1
ATOM 955 N N . GLY A 1 126 ? -19.161 -16.895 -7.931 1.00 88.25 126 GLY A N 1
ATOM 956 C CA . GLY A 1 126 ? -20.032 -17.472 -8.963 1.00 88.25 126 GLY A CA 1
ATOM 957 C C . GLY A 1 126 ? -19.300 -18.160 -10.121 1.00 88.25 126 GLY A C 1
ATOM 958 O O . GLY A 1 126 ? -19.933 -18.805 -10.947 1.00 88.25 126 GLY A O 1
ATOM 959 N N . MET A 1 127 ? -17.971 -18.058 -10.200 1.00 87.38 127 MET A N 1
ATOM 960 C CA . MET A 1 127 ? -17.201 -18.576 -11.332 1.00 87.38 127 MET A CA 1
ATOM 961 C C . MET A 1 127 ? -17.082 -20.105 -11.297 1.00 87.38 127 MET A C 1
ATOM 963 O O . MET A 1 127 ? -16.919 -20.702 -10.229 1.00 87.38 127 MET A O 1
ATOM 967 N N . LYS A 1 128 ? -17.068 -20.734 -12.479 1.00 88.81 128 LYS A N 1
ATOM 968 C CA . LYS A 1 128 ? -16.805 -22.170 -12.653 1.00 88.81 128 LYS A CA 1
ATOM 969 C C . LYS A 1 128 ? -15.306 -22.480 -12.567 1.00 88.81 128 LYS A C 1
ATOM 971 O O . LYS A 1 128 ? -14.637 -22.655 -13.582 1.00 88.81 128 LYS A O 1
ATOM 976 N N . VAL A 1 129 ? -14.763 -22.466 -11.352 1.00 86.31 129 VAL A N 1
ATOM 977 C CA . VAL A 1 129 ? -13.313 -22.587 -11.077 1.00 86.31 129 VAL A CA 1
ATOM 978 C C . VAL A 1 129 ? -12.939 -23.836 -10.287 1.00 86.31 129 VAL A C 1
ATOM 980 O O . VAL A 1 129 ? -11.769 -24.039 -9.970 1.00 86.31 129 VAL A O 1
ATOM 983 N N . LEU A 1 130 ? -13.921 -24.662 -9.932 1.00 87.62 130 LEU A N 1
ATOM 984 C CA . LEU A 1 130 ? -13.710 -25.834 -9.098 1.00 87.62 130 LEU A CA 1
ATOM 985 C C . LEU A 1 130 ? -13.712 -27.111 -9.930 1.00 87.62 130 LEU A C 1
ATOM 987 O O . LEU A 1 130 ? -14.500 -27.270 -10.858 1.00 87.62 130 LEU A O 1
ATOM 991 N N . SER A 1 131 ? -12.851 -28.045 -9.535 1.00 88.69 131 SER A N 1
ATOM 992 C CA . SER A 1 131 ? -12.759 -29.393 -10.100 1.00 88.69 131 SER A CA 1
ATOM 993 C C . SER A 1 131 ? -13.153 -30.477 -9.088 1.00 88.69 131 SER A C 1
ATOM 995 O O . SER A 1 131 ? -12.753 -31.629 -9.240 1.00 88.69 131 SER A O 1
ATOM 997 N N . CYS A 1 132 ? -13.873 -30.110 -8.019 1.00 84.56 132 CYS A N 1
ATOM 998 C CA . CYS A 1 132 ? -14.375 -31.070 -7.039 1.00 84.56 132 CYS A CA 1
ATOM 999 C C . CYS A 1 132 ? -15.466 -31.962 -7.630 1.00 84.56 132 CYS A C 1
ATOM 1001 O O . CYS A 1 132 ? -16.280 -31.512 -8.428 1.00 84.56 132 CYS A O 1
ATOM 1003 N N . SER A 1 133 ? -15.523 -33.213 -7.174 1.00 87.31 133 SER A N 1
ATOM 1004 C CA . SER A 1 133 ? -16.639 -34.122 -7.459 1.00 87.31 133 SER A CA 1
ATOM 1005 C C . SER A 1 133 ? -17.854 -33.898 -6.549 1.00 87.31 133 SER A C 1
ATOM 1007 O O . SER A 1 133 ? -18.903 -34.481 -6.794 1.00 87.31 133 SER A O 1
ATOM 1009 N N . CYS A 1 134 ? -17.731 -33.076 -5.500 1.00 85.31 134 CYS A N 1
ATOM 1010 C CA . CYS A 1 134 ? -18.787 -32.806 -4.517 1.00 85.31 134 CYS A CA 1
ATOM 1011 C C . CYS A 1 134 ? -19.633 -31.554 -4.815 1.00 85.31 134 CYS A C 1
ATOM 1013 O O . CYS A 1 134 ? -20.387 -31.119 -3.951 1.00 85.31 134 CYS A O 1
ATOM 1015 N N . CYS A 1 135 ? -19.472 -30.942 -5.989 1.00 85.88 135 CYS A N 1
ATOM 1016 C CA . CYS A 1 135 ? -20.023 -29.632 -6.324 1.00 85.88 135 CYS A CA 1
ATOM 1017 C C . CYS A 1 135 ? -20.384 -29.559 -7.819 1.00 85.88 135 CYS A C 1
ATOM 1019 O O . CYS A 1 135 ? -19.884 -30.344 -8.624 1.00 85.88 135 CYS A O 1
ATOM 1021 N N . ASP A 1 136 ? -21.179 -28.571 -8.224 1.00 83.81 136 ASP A N 1
ATOM 1022 C CA . ASP A 1 136 ? -21.500 -28.289 -9.637 1.00 83.81 136 ASP A CA 1
ATOM 1023 C C . ASP A 1 136 ? -20.363 -27.580 -10.421 1.00 83.81 136 ASP A C 1
ATOM 1025 O O . ASP A 1 136 ? -20.531 -27.150 -11.569 1.00 83.81 136 ASP A O 1
ATOM 1029 N N . GLY A 1 137 ? -19.192 -27.440 -9.792 1.00 85.25 137 GLY A N 1
ATOM 1030 C CA . GLY A 1 137 ? -18.017 -26.750 -10.319 1.00 85.25 137 GLY A CA 1
ATOM 1031 C C . GLY A 1 137 ? -18.028 -25.226 -10.141 1.00 85.25 137 GLY A C 1
ATOM 1032 O O . GLY A 1 137 ? -17.005 -24.591 -10.421 1.00 85.25 137 GLY A O 1
ATOM 1033 N N . HIS A 1 138 ? -19.125 -24.625 -9.668 1.00 88.56 138 HIS A N 1
ATOM 1034 C CA . HIS A 1 138 ? -19.237 -23.183 -9.439 1.00 88.56 138 HIS A CA 1
ATOM 1035 C C . HIS A 1 138 ? -18.915 -22.808 -7.993 1.00 88.56 138 HIS A C 1
ATOM 1037 O O . HIS A 1 138 ? -19.150 -23.562 -7.053 1.00 88.56 138 HIS A O 1
ATOM 1043 N N . CYS A 1 139 ? -18.365 -21.609 -7.800 1.00 88.56 139 CYS A N 1
ATOM 1044 C CA . CYS A 1 139 ? -18.191 -21.039 -6.470 1.00 88.56 139 CYS A CA 1
ATOM 1045 C C . CYS A 1 139 ? -19.490 -20.362 -6.014 1.00 88.56 139 CYS A C 1
ATOM 1047 O O . CYS A 1 139 ? -19.755 -19.234 -6.421 1.00 88.56 139 CYS A O 1
ATOM 1049 N N . GLY A 1 140 ? -20.295 -21.016 -5.175 1.00 86.25 140 GLY A N 1
ATOM 1050 C CA . GLY A 1 140 ? -21.586 -20.475 -4.729 1.00 86.25 140 GLY A CA 1
ATOM 1051 C C . GLY A 1 140 ? -22.181 -21.217 -3.526 1.00 86.25 140 GLY A C 1
ATOM 1052 O O . GLY A 1 140 ? -21.717 -22.304 -3.211 1.00 86.25 140 GLY A O 1
ATOM 1053 N N . PRO A 1 141 ? -23.202 -20.658 -2.853 1.00 80.56 141 PRO A N 1
ATOM 1054 C CA . PRO A 1 141 ? -23.761 -21.225 -1.619 1.00 80.56 141 PRO A CA 1
ATOM 1055 C C . PRO A 1 141 ? -24.729 -22.406 -1.826 1.00 80.56 141 PRO A C 1
ATOM 1057 O O . PRO A 1 141 ? -24.879 -23.219 -0.922 1.00 80.56 141 PRO A O 1
ATOM 1060 N N . ASN A 1 142 ? -25.379 -22.522 -2.992 1.00 74.00 142 ASN A N 1
ATOM 1061 C CA . ASN A 1 142 ? -26.530 -23.425 -3.171 1.00 74.00 1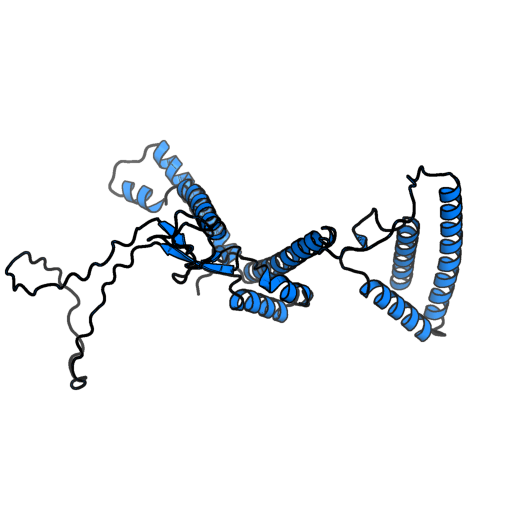42 ASN A CA 1
ATOM 1062 C C . ASN A 1 142 ? -26.187 -24.820 -3.729 1.00 74.00 142 ASN A C 1
ATOM 1064 O O . ASN A 1 142 ? -27.006 -25.726 -3.612 1.00 74.00 142 ASN A O 1
ATOM 1068 N N . ASN A 1 143 ? -25.009 -24.997 -4.341 1.00 76.56 143 ASN A N 1
ATOM 1069 C CA . ASN A 1 143 ? -24.477 -26.300 -4.791 1.00 76.56 143 ASN A CA 1
ATOM 1070 C C . ASN A 1 143 ? -22.977 -26.240 -5.171 1.00 76.56 143 ASN A C 1
ATOM 1072 O O . ASN A 1 143 ? -22.441 -27.103 -5.872 1.00 76.56 143 ASN A O 1
ATOM 1076 N N . GLY A 1 144 ? -22.307 -25.170 -4.741 1.00 78.62 144 GLY A N 1
ATOM 1077 C CA . GLY A 1 144 ? -20.925 -24.863 -5.068 1.00 78.62 144 GLY A CA 1
ATOM 1078 C C . GLY A 1 144 ? -20.036 -24.938 -3.831 1.00 78.62 144 GLY A C 1
ATOM 1079 O O . GLY A 1 144 ? -20.498 -24.766 -2.704 1.00 78.62 144 GLY A O 1
ATOM 1080 N N . CYS A 1 145 ? -18.735 -25.172 -4.006 1.00 87.50 145 CYS A N 1
ATOM 1081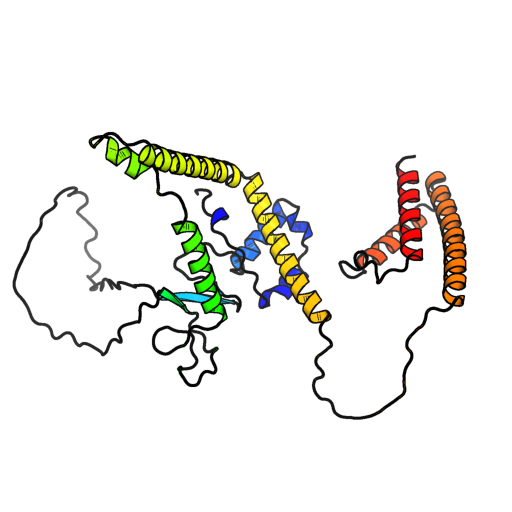 C CA . CYS A 1 145 ? -17.802 -24.965 -2.895 1.00 87.50 145 CYS A CA 1
ATOM 1082 C C . CYS A 1 145 ? -17.330 -23.513 -2.862 1.00 87.50 145 CYS A C 1
ATOM 1084 O O . CYS A 1 145 ? -17.299 -22.811 -3.867 1.00 87.50 145 CYS A O 1
ATOM 1086 N N . ASN A 1 146 ? -16.895 -23.047 -1.700 1.00 88.94 146 ASN A N 1
ATOM 1087 C CA . ASN A 1 146 ? -16.212 -21.769 -1.615 1.00 88.94 146 ASN A CA 1
ATOM 1088 C C . ASN A 1 146 ? -14.777 -21.921 -2.152 1.00 88.94 146 ASN A C 1
ATOM 1090 O O . ASN A 1 146 ? -14.001 -22.718 -1.623 1.00 88.94 146 ASN A O 1
ATOM 1094 N N . CYS A 1 147 ? -14.431 -21.225 -3.238 1.00 91.06 147 CYS A N 1
ATOM 1095 C CA . CYS A 1 147 ? -13.126 -21.386 -3.884 1.00 91.06 147 CYS A CA 1
ATOM 1096 C C . CYS A 1 147 ? -11.986 -20.782 -3.040 1.00 91.06 147 CYS A C 1
ATOM 1098 O O . CYS A 1 147 ? -12.234 -19.845 -2.280 1.00 91.06 147 CYS A O 1
ATOM 1100 N N . PRO A 1 148 ? -10.728 -21.254 -3.175 1.00 92.56 148 PRO A N 1
ATOM 1101 C CA . PRO A 1 148 ? -9.627 -20.788 -2.325 1.00 92.56 148 PRO A CA 1
ATOM 1102 C C . PRO A 1 148 ? -9.423 -19.257 -2.301 1.00 92.56 148 PRO A C 1
ATOM 1104 O O . PRO A 1 148 ? -9.224 -18.717 -1.214 1.00 92.56 148 PRO A O 1
ATOM 1107 N N . PRO A 1 149 ? -9.539 -18.523 -3.430 1.00 90.31 149 PRO A N 1
ATOM 1108 C CA . PRO A 1 149 ? -9.494 -17.059 -3.414 1.00 90.31 149 PRO A CA 1
ATOM 1109 C C . PRO A 1 149 ? -10.616 -16.399 -2.599 1.00 90.31 149 PRO A C 1
ATOM 1111 O O . PRO A 1 149 ? -10.394 -15.356 -1.993 1.00 90.31 149 PRO A O 1
ATOM 1114 N N . CYS A 1 150 ? -11.819 -16.978 -2.571 1.00 89.38 150 CYS A N 1
ATOM 1115 C CA . CYS A 1 150 ? -12.928 -16.466 -1.763 1.00 89.38 150 CYS A CA 1
ATOM 1116 C C . CYS A 1 150 ? -12.807 -16.878 -0.285 1.00 89.38 150 CYS A C 1
ATOM 1118 O O . CYS A 1 150 ? -13.073 -16.050 0.577 1.00 89.38 150 CYS A O 1
ATOM 1120 N N . GLN A 1 151 ? -12.287 -18.075 0.017 1.00 91.81 151 GLN A N 1
ATOM 1121 C CA . GLN A 1 151 ? -11.945 -18.486 1.392 1.00 91.81 151 GLN A CA 1
ATOM 1122 C C . GLN A 1 151 ? -10.919 -17.549 2.042 1.00 91.81 151 GLN A C 1
ATOM 1124 O O . GLN A 1 151 ? -10.856 -17.425 3.264 1.00 91.81 151 GLN A O 1
ATOM 1129 N N . GLN A 1 152 ? -10.042 -16.945 1.237 1.00 90.69 152 GLN A N 1
ATOM 1130 C CA . GLN A 1 152 ? -9.094 -15.947 1.718 1.00 90.69 152 GLN A CA 1
ATOM 1131 C C . GLN A 1 152 ? -9.816 -14.675 2.178 1.00 90.69 152 GLN A C 1
ATOM 1133 O O . GLN A 1 152 ? -9.453 -14.133 3.215 1.00 90.69 152 GLN A O 1
ATOM 1138 N N . LEU A 1 153 ? -10.842 -14.229 1.445 1.00 88.00 153 LEU A N 1
ATOM 1139 C CA . LEU A 1 153 ? -11.652 -13.077 1.846 1.00 88.00 153 LEU A CA 1
ATOM 1140 C C . LEU A 1 153 ? -12.405 -13.352 3.152 1.00 88.00 153 LEU A C 1
ATOM 1142 O O . LEU A 1 153 ? -12.423 -12.486 4.020 1.00 88.00 153 LEU A O 1
ATOM 1146 N N . ASP A 1 154 ? -12.950 -14.562 3.318 1.00 89.62 154 ASP A N 1
ATOM 1147 C CA . ASP A 1 154 ? -13.617 -14.971 4.563 1.00 89.62 154 ASP A CA 1
ATOM 1148 C C . ASP A 1 154 ? -12.661 -14.888 5.761 1.00 89.62 154 ASP A C 1
ATOM 1150 O O . ASP A 1 154 ? -12.980 -14.274 6.774 1.00 89.62 154 ASP A O 1
ATOM 1154 N N . ARG A 1 155 ? -11.452 -15.448 5.618 1.00 90.38 155 ARG A N 1
ATOM 1155 C CA . ARG A 1 155 ? -10.416 -15.410 6.664 1.00 90.38 155 ARG A CA 1
ATOM 1156 C C . ARG A 1 155 ? -9.953 -13.996 6.992 1.00 90.38 155 ARG A C 1
ATOM 1158 O O . ARG A 1 155 ? -9.645 -13.703 8.141 1.00 90.38 155 ARG A O 1
ATOM 1165 N N . GLU A 1 156 ? -9.852 -13.131 5.987 1.00 86.75 156 GLU A N 1
ATOM 1166 C CA . GLU A 1 156 ? -9.505 -11.730 6.208 1.00 86.75 156 GLU A CA 1
ATOM 1167 C C . GLU A 1 156 ? -10.603 -10.999 6.984 1.00 86.75 156 GLU A C 1
ATOM 1169 O O . GLU A 1 156 ? -10.282 -10.268 7.914 1.00 86.75 156 GLU A O 1
ATOM 1174 N N . GLU A 1 157 ? -11.877 -11.196 6.634 1.00 86.25 157 GLU A N 1
ATOM 1175 C CA . GLU A 1 157 ? -12.994 -10.583 7.359 1.00 86.25 157 GLU A CA 1
ATOM 1176 C C . GLU A 1 157 ? -13.106 -11.120 8.789 1.00 86.25 157 GLU A C 1
ATOM 1178 O O . GLU A 1 157 ? -13.289 -10.333 9.711 1.00 86.25 157 GLU A O 1
ATOM 1183 N N . GLU A 1 158 ? -12.915 -12.425 8.996 1.00 86.75 158 GLU A N 1
ATOM 1184 C CA . GLU A 1 158 ? -12.856 -13.026 10.332 1.00 86.75 158 GLU A CA 1
ATOM 1185 C C . GLU A 1 158 ? -11.720 -12.419 11.167 1.00 86.75 158 GLU A C 1
ATOM 1187 O O . GLU A 1 158 ? -11.941 -12.002 12.301 1.00 86.75 158 GLU A O 1
ATOM 1192 N N . ALA A 1 159 ? -10.519 -12.279 10.596 1.00 86.12 159 ALA A N 1
ATOM 1193 C CA . ALA A 1 159 ? -9.396 -11.645 11.283 1.00 86.12 159 ALA A CA 1
ATOM 1194 C C . ALA A 1 159 ? -9.675 -10.175 11.644 1.00 86.12 159 ALA A C 1
ATOM 1196 O O . ALA A 1 159 ? -9.302 -9.736 12.731 1.00 86.12 159 ALA A O 1
ATOM 1197 N N . HIS A 1 160 ? -10.343 -9.420 10.764 1.00 84.00 160 HIS A N 1
ATOM 1198 C CA . HIS A 1 160 ? -10.785 -8.057 11.076 1.00 84.00 160 HIS A CA 1
ATOM 1199 C C . HIS A 1 160 ? -11.828 -8.047 12.191 1.00 84.00 160 HIS A C 1
ATOM 1201 O O . HIS A 1 160 ? -11.708 -7.242 13.108 1.00 84.00 160 HIS A O 1
ATOM 1207 N N . GLN A 1 161 ? -12.795 -8.966 12.165 1.00 83.56 161 GLN A N 1
ATOM 1208 C CA . GLN A 1 161 ? -13.829 -9.061 13.193 1.00 83.56 161 GLN A CA 1
ATOM 1209 C C . GLN A 1 161 ? -13.232 -9.367 14.569 1.00 83.56 161 GLN A C 1
ATOM 1211 O O . GLN A 1 161 ? -13.603 -8.715 15.534 1.00 83.56 161 GLN A O 1
ATOM 1216 N N . VAL A 1 162 ? -12.245 -10.267 14.665 1.00 87.56 162 VAL A N 1
ATOM 1217 C CA . VAL A 1 162 ? -11.543 -10.532 15.936 1.00 87.56 162 VAL A CA 1
ATOM 1218 C C . VAL A 1 162 ? -10.875 -9.268 16.485 1.00 87.56 162 VAL A C 1
ATOM 1220 O O . VAL A 1 162 ? -10.902 -9.027 17.691 1.00 87.56 162 VAL A O 1
ATOM 1223 N N . VAL A 1 163 ? -10.273 -8.450 15.617 1.00 85.00 163 VAL A N 1
ATOM 1224 C CA . VAL A 1 163 ? -9.648 -7.185 16.029 1.00 85.00 163 VAL A CA 1
ATOM 1225 C C . VAL A 1 163 ? -10.696 -6.166 16.472 1.00 85.00 163 VAL A C 1
ATOM 1227 O O . VAL A 1 163 ? -10.462 -5.472 17.458 1.00 85.00 163 VAL A O 1
ATOM 1230 N N . GLU A 1 164 ? -11.825 -6.067 15.770 1.00 83.88 164 GLU A N 1
ATOM 1231 C CA . GLU A 1 164 ? -12.936 -5.180 16.137 1.00 83.88 164 GLU A CA 1
ATOM 1232 C C . GLU A 1 164 ? -13.600 -5.606 17.454 1.00 83.88 164 GLU A C 1
ATOM 1234 O O . GLU A 1 164 ? -13.803 -4.766 18.325 1.00 83.88 164 GLU A O 1
ATOM 1239 N N . ASP A 1 165 ? -13.855 -6.900 17.651 1.00 84.19 165 ASP A N 1
ATOM 1240 C CA . ASP A 1 165 ? -14.478 -7.447 18.864 1.00 84.19 165 ASP A CA 1
ATOM 1241 C C . ASP A 1 165 ? -13.584 -7.292 20.103 1.00 84.19 165 ASP A C 1
ATOM 1243 O O . ASP A 1 165 ? -14.075 -7.191 21.227 1.00 84.19 165 ASP A O 1
ATOM 1247 N N . ALA A 1 166 ? -12.262 -7.256 19.910 1.00 87.50 166 ALA A N 1
ATOM 1248 C CA . ALA A 1 166 ? -11.302 -6.993 20.977 1.00 87.50 166 ALA A CA 1
ATOM 1249 C C . ALA A 1 166 ? -11.232 -5.508 21.383 1.00 87.50 166 ALA A C 1
ATOM 1251 O O . ALA A 1 166 ? -10.551 -5.179 22.361 1.00 87.50 166 ALA A O 1
ATOM 1252 N N . ARG A 1 167 ? -11.887 -4.593 20.651 1.00 87.06 167 ARG A N 1
ATOM 1253 C CA . ARG A 1 167 ? -11.883 -3.168 21.000 1.00 87.06 167 ARG A CA 1
ATOM 1254 C C . ARG A 1 167 ? -12.787 -2.893 22.206 1.00 87.06 167 ARG A C 1
ATOM 1256 O O . ARG A 1 167 ? -13.879 -3.452 22.301 1.00 87.06 167 ARG A O 1
ATOM 1263 N N . PRO A 1 168 ? -12.371 -1.982 23.105 1.00 89.25 168 PRO A N 1
ATOM 1264 C CA . PRO A 1 168 ? -13.258 -1.361 24.077 1.00 89.25 168 PRO A CA 1
ATOM 1265 C C . PRO A 1 168 ? -14.585 -0.929 23.448 1.00 89.25 168 PRO A C 1
ATOM 1267 O O . PRO A 1 168 ? -14.615 -0.362 22.352 1.00 89.25 168 PRO A O 1
ATOM 1270 N N . LYS A 1 169 ? -15.682 -1.203 24.158 1.00 88.44 169 LYS A N 1
ATOM 1271 C CA . LYS A 1 169 ? -17.019 -0.765 23.748 1.00 88.44 169 LYS A CA 1
ATOM 1272 C C . LYS A 1 169 ? -17.081 0.767 23.733 1.00 88.44 169 LYS A C 1
ATOM 1274 O O . LYS A 1 169 ? -16.331 1.400 24.466 1.00 88.44 169 LYS A O 1
ATOM 1279 N N . PRO A 1 170 ? -17.983 1.380 22.954 1.00 92.25 170 PRO A N 1
ATOM 1280 C CA . PRO A 1 170 ? -18.150 2.827 22.977 1.00 92.25 170 PRO A CA 1
ATOM 1281 C C . PRO A 1 170 ? -18.463 3.348 24.386 1.00 92.25 170 PRO A C 1
ATOM 1283 O O . PRO A 1 170 ? -19.223 2.720 25.127 1.00 92.25 170 PRO A O 1
ATOM 1286 N N . SER A 1 171 ? -17.909 4.507 24.740 1.00 93.75 171 SER A N 1
ATOM 1287 C CA . SER A 1 171 ? -18.073 5.123 26.061 1.00 93.75 171 SER A CA 1
ATOM 1288 C C . SER A 1 171 ? -19.491 5.655 26.291 1.00 93.75 171 SER A C 1
ATOM 1290 O O . SER A 1 171 ? -20.004 5.589 27.405 1.00 93.75 171 SER A O 1
ATOM 1292 N N . GLN A 1 172 ? -20.159 6.114 25.227 1.00 93.69 172 GLN A N 1
ATOM 1293 C CA . GLN A 1 172 ? -21.492 6.721 25.271 1.00 93.69 172 GLN A CA 1
ATOM 1294 C C . GLN A 1 172 ? -22.540 5.891 26.047 1.00 93.69 172 GLN A C 1
ATOM 1296 O O . GLN A 1 172 ? -23.073 6.408 27.026 1.00 93.69 172 GLN A O 1
ATOM 1301 N N . PRO A 1 173 ? -22.818 4.610 25.714 1.00 91.19 173 PRO A N 1
ATOM 1302 C CA . PRO A 1 173 ? -23.797 3.809 26.456 1.00 91.19 173 PRO A CA 1
ATOM 1303 C C . PRO A 1 173 ? -23.400 3.550 27.916 1.00 91.19 173 PRO A C 1
ATOM 1305 O O . PRO A 1 173 ? -24.278 3.361 28.756 1.00 91.19 173 PRO A O 1
ATOM 1308 N N . ILE A 1 174 ? -22.097 3.541 28.224 1.00 90.25 174 ILE A N 1
ATOM 1309 C CA . ILE A 1 174 ? -21.590 3.368 29.590 1.00 90.25 174 ILE A CA 1
ATOM 1310 C C . ILE A 1 174 ? -21.932 4.618 30.415 1.00 90.25 174 ILE A C 1
ATOM 1312 O O . ILE A 1 174 ? -22.529 4.512 31.482 1.00 90.25 174 ILE A O 1
ATOM 1316 N N . ILE A 1 175 ? -21.632 5.806 29.879 1.00 91.19 175 ILE A N 1
ATOM 1317 C CA . ILE A 1 175 ? -21.902 7.101 30.523 1.00 91.19 175 ILE A CA 1
ATOM 1318 C C . ILE A 1 175 ? -23.413 7.353 30.656 1.00 91.19 175 ILE A C 1
ATOM 1320 O O . ILE A 1 175 ? -23.890 7.782 31.711 1.00 91.19 175 ILE A O 1
ATOM 1324 N N . ASP A 1 176 ? -24.186 7.053 29.610 1.00 91.25 176 ASP A N 1
ATOM 1325 C CA . ASP A 1 176 ? -25.644 7.220 29.610 1.00 91.25 176 ASP A CA 1
ATOM 1326 C C . ASP A 1 176 ? -26.309 6.339 30.677 1.00 91.25 176 ASP A C 1
ATOM 1328 O O . ASP A 1 176 ? -27.249 6.776 31.347 1.00 91.25 176 ASP A O 1
ATOM 1332 N N . GLY A 1 177 ? -25.767 5.137 30.909 1.00 89.81 177 GLY A N 1
ATOM 1333 C CA . GLY A 1 177 ? -26.210 4.230 31.967 1.00 89.81 177 GLY A CA 1
ATOM 1334 C C . GLY A 1 177 ? -26.116 4.823 33.377 1.00 89.81 177 GLY A C 1
ATOM 1335 O O . GLY A 1 177 ? -26.895 4.444 34.250 1.00 89.81 177 GLY A O 1
ATOM 1336 N N . TRP A 1 178 ? -25.227 5.793 33.602 1.00 91.06 178 TRP A N 1
ATOM 1337 C CA . TRP A 1 178 ? -25.041 6.449 34.902 1.00 91.06 178 TRP A CA 1
ATOM 1338 C C . TRP A 1 178 ? -25.882 7.711 35.076 1.00 91.06 178 TRP A C 1
ATOM 1340 O O . TRP A 1 178 ? -26.114 8.136 36.204 1.00 91.06 178 TRP A O 1
ATOM 1350 N N . THR A 1 179 ? -26.365 8.305 33.980 1.00 87.06 179 THR A N 1
ATOM 1351 C CA . THR A 1 179 ? -27.056 9.609 33.999 1.00 87.06 179 THR A CA 1
ATOM 1352 C C . THR A 1 179 ? -28.311 9.586 34.883 1.00 87.06 179 THR A C 1
ATOM 1354 O O . THR A 1 179 ? -28.639 10.587 35.516 1.00 87.06 179 THR A O 1
ATOM 1357 N N . TRP A 1 180 ? -28.962 8.422 34.995 1.00 89.44 180 TRP A N 1
ATOM 1358 C CA . TRP A 1 180 ? -30.090 8.170 35.905 1.00 89.44 180 TRP A CA 1
ATOM 1359 C C . TRP A 1 180 ? -29.968 6.835 36.663 1.00 89.44 180 TRP A C 1
ATOM 1361 O O . TRP A 1 180 ? -30.956 6.331 37.199 1.00 89.44 180 TRP A O 1
ATOM 1371 N N . GLY A 1 181 ? -28.776 6.233 36.657 1.00 86.56 181 GLY A N 1
ATOM 1372 C CA . GLY A 1 181 ? -28.518 4.888 37.171 1.00 86.56 181 GLY A CA 1
ATOM 1373 C C . GLY A 1 181 ? -27.777 4.861 38.505 1.00 86.56 181 GLY A C 1
ATOM 1374 O O . GLY A 1 181 ? -27.706 5.852 39.232 1.00 86.56 181 GLY A O 1
ATOM 1375 N N . GLN A 1 182 ? -27.230 3.691 38.838 1.00 86.94 182 GLN A N 1
ATOM 1376 C CA . GLN A 1 182 ? -26.328 3.546 39.982 1.00 86.94 182 GLN A CA 1
ATOM 1377 C C . GLN A 1 182 ? -24.980 4.208 39.687 1.00 86.94 182 GLN A C 1
ATOM 1379 O O . GLN A 1 182 ? -24.542 4.267 38.538 1.00 86.94 182 GLN A O 1
ATOM 1384 N N . GLN A 1 183 ? -24.329 4.709 40.739 1.00 89.00 183 GLN A N 1
ATOM 1385 C CA . GLN A 1 183 ? -22.994 5.283 40.617 1.00 89.00 183 GLN A CA 1
ATOM 1386 C C . GLN A 1 183 ? -21.994 4.184 40.231 1.00 89.00 183 GLN A C 1
ATOM 1388 O O . GLN A 1 183 ? -22.012 3.129 40.872 1.00 89.00 183 GLN A O 1
ATOM 1393 N N . PRO A 1 184 ? -21.119 4.424 39.238 1.00 92.44 184 PRO A N 1
ATOM 1394 C CA . PRO A 1 184 ? -20.195 3.401 38.794 1.00 92.44 184 PRO A CA 1
ATOM 1395 C C . PRO A 1 184 ? -19.151 3.046 39.837 1.00 92.44 184 PRO A C 1
ATOM 1397 O O . PRO A 1 184 ? -18.672 3.904 40.588 1.00 92.44 184 PRO A O 1
ATOM 1400 N N . ASP A 1 185 ? -18.749 1.780 39.825 1.00 94.19 185 ASP A N 1
ATOM 1401 C CA . ASP A 1 185 ? -17.608 1.327 40.605 1.00 94.19 185 ASP A CA 1
ATOM 1402 C C . ASP A 1 185 ? -16.266 1.654 39.916 1.00 94.19 185 ASP A C 1
ATOM 1404 O O . ASP A 1 185 ? -16.184 2.183 38.805 1.00 94.19 185 ASP A O 1
ATOM 1408 N N . VAL A 1 186 ? -15.161 1.360 40.603 1.00 95.19 186 VAL A N 1
ATOM 1409 C CA . VAL A 1 186 ? -13.810 1.639 40.087 1.00 95.19 186 VAL A CA 1
ATOM 1410 C C . VAL A 1 186 ? -13.491 0.826 38.821 1.00 95.19 186 VAL A C 1
ATOM 1412 O O . VAL A 1 186 ? -12.678 1.268 38.008 1.00 95.19 186 VAL A O 1
ATOM 1415 N N . GLY A 1 187 ? -14.090 -0.354 38.651 1.00 94.00 187 GLY A N 1
ATOM 1416 C CA . GLY A 1 187 ? -13.953 -1.186 37.458 1.00 94.00 187 GLY A CA 1
ATOM 1417 C C . GLY A 1 187 ? -14.655 -0.562 36.256 1.00 94.00 187 GLY A C 1
ATOM 1418 O O . GLY A 1 187 ? -14.011 -0.337 35.232 1.00 94.00 187 GLY A O 1
ATOM 1419 N N . GLU A 1 188 ? -15.919 -0.176 36.412 1.00 91.19 188 GLU A N 1
ATOM 1420 C CA . GLU A 1 188 ? -16.713 0.482 35.365 1.00 91.19 188 GLU A CA 1
ATOM 1421 C C . GLU A 1 188 ? -16.093 1.821 34.935 1.00 91.19 188 GLU A C 1
ATOM 1423 O O . GLU A 1 188 ? -16.013 2.134 33.744 1.00 91.19 188 GLU A O 1
ATOM 1428 N N . LEU A 1 189 ? -15.548 2.588 35.887 1.00 94.44 189 LEU A N 1
ATOM 1429 C CA . LEU A 1 189 ? -14.790 3.806 35.588 1.00 94.44 189 LEU A CA 1
ATOM 1430 C C . LEU A 1 189 ? -13.523 3.523 34.764 1.00 94.44 189 LEU A C 1
ATOM 1432 O O . LEU A 1 189 ? -13.184 4.303 33.870 1.00 94.44 189 LEU A O 1
ATOM 1436 N N . ARG A 1 190 ? -12.810 2.420 35.035 1.00 95.00 190 ARG A N 1
ATOM 1437 C CA . ARG A 1 190 ? -11.616 2.026 34.264 1.00 95.00 190 ARG A CA 1
ATOM 1438 C C . ARG A 1 190 ? -11.969 1.594 32.844 1.00 95.00 190 ARG A C 1
ATOM 1440 O O . ARG A 1 190 ? -11.261 1.987 31.919 1.00 95.00 190 ARG A O 1
ATOM 1447 N N . GLU A 1 191 ? -13.039 0.826 32.665 1.00 92.56 191 GLU A N 1
ATOM 1448 C CA . GLU A 1 191 ? -13.523 0.422 31.338 1.00 92.56 191 GLU A CA 1
ATOM 1449 C C . GLU A 1 191 ? -13.963 1.635 30.512 1.00 92.56 191 GLU A C 1
ATOM 1451 O O . GLU A 1 191 ? -13.569 1.789 29.350 1.00 92.56 191 GLU A O 1
ATOM 1456 N N . CYS A 1 192 ? -14.703 2.559 31.131 1.00 94.69 192 CYS A N 1
ATOM 1457 C CA . CYS A 1 192 ? -15.085 3.812 30.491 1.00 94.69 192 CYS A CA 1
ATOM 1458 C C . CYS A 1 192 ? -13.854 4.643 30.098 1.00 94.69 192 CYS A C 1
ATOM 1460 O O . CYS A 1 192 ? -13.794 5.165 28.986 1.00 94.69 192 CYS A O 1
ATOM 1462 N N . LEU A 1 193 ? -12.843 4.737 30.969 1.00 95.50 193 LEU A N 1
ATOM 1463 C CA . LEU A 1 193 ? -11.604 5.456 30.667 1.00 95.50 193 LEU A CA 1
ATOM 1464 C C . LEU A 1 193 ? -10.869 4.850 29.463 1.00 95.50 193 LEU A C 1
ATOM 1466 O O . LEU A 1 193 ? -10.428 5.590 28.587 1.00 95.50 193 LEU A O 1
ATOM 1470 N N . GLN A 1 194 ? -10.746 3.522 29.395 1.00 95.62 194 GLN A N 1
ATOM 1471 C CA . GLN A 1 194 ? -10.127 2.845 28.248 1.00 95.62 194 GLN A CA 1
ATOM 1472 C C . GLN A 1 194 ? -10.875 3.140 26.943 1.00 95.62 194 GLN A C 1
ATOM 1474 O O . GLN A 1 194 ? -10.246 3.410 25.920 1.00 95.62 194 GLN A O 1
ATOM 1479 N N . SER A 1 195 ? -12.205 3.145 27.003 1.00 95.00 195 SER A N 1
ATOM 1480 C CA . SER A 1 195 ? -13.083 3.440 25.869 1.00 95.00 195 SER A CA 1
ATOM 1481 C C . SER A 1 195 ? -12.891 4.875 25.365 1.00 95.00 195 SER A C 1
ATOM 1483 O O . SER A 1 195 ? -12.614 5.088 24.186 1.00 95.00 195 SER A O 1
ATOM 1485 N N . VAL A 1 196 ? -12.912 5.859 26.271 1.00 95.94 196 VAL A N 1
ATOM 1486 C CA . VAL A 1 196 ? -12.690 7.278 25.937 1.00 95.94 196 VAL A CA 1
ATOM 1487 C C . VAL A 1 196 ? -11.284 7.519 25.380 1.00 95.94 196 VAL A C 1
ATOM 1489 O O . VAL A 1 196 ? -11.118 8.277 24.424 1.00 95.94 196 VAL A O 1
ATOM 1492 N N . LEU A 1 197 ? -10.254 6.879 25.946 1.00 96.06 197 LEU A N 1
ATOM 1493 C CA . LEU A 1 197 ? -8.881 7.007 25.447 1.00 96.06 197 LEU A CA 1
ATOM 1494 C C . LEU A 1 197 ? -8.749 6.485 24.012 1.00 96.06 197 LEU A C 1
ATOM 1496 O O . LEU A 1 197 ? -8.122 7.145 23.179 1.00 96.06 197 LEU A O 1
ATOM 1500 N N . LEU A 1 198 ? -9.364 5.337 23.712 1.00 92.06 198 LEU A N 1
ATOM 1501 C CA . LEU A 1 198 ? -9.388 4.786 22.360 1.00 92.06 198 LEU A CA 1
ATOM 1502 C C . LEU A 1 198 ? -10.135 5.708 21.389 1.00 92.06 198 LEU A C 1
ATOM 1504 O O . LEU A 1 198 ? -9.637 5.988 20.300 1.00 92.06 198 LEU A O 1
ATOM 1508 N N . GLU A 1 199 ? -11.310 6.203 21.774 1.00 93.12 199 GLU A N 1
ATOM 1509 C CA . GLU A 1 199 ? -12.103 7.134 20.965 1.00 93.12 199 GLU A CA 1
ATOM 1510 C C . GLU A 1 199 ? -11.325 8.420 20.665 1.00 93.12 199 GLU A C 1
ATOM 1512 O O . GLU A 1 199 ? -11.269 8.862 19.517 1.00 93.12 199 GLU A O 1
ATOM 1517 N N . HIS A 1 200 ? -10.646 8.983 21.667 1.00 94.81 200 HIS A N 1
ATOM 1518 C CA . HIS A 1 200 ? -9.801 10.159 21.491 1.00 94.81 200 HIS A CA 1
ATOM 1519 C C . HIS A 1 200 ? -8.629 9.891 20.535 1.00 94.81 200 HIS A C 1
ATOM 1521 O O . HIS A 1 200 ? -8.351 10.696 19.643 1.00 94.81 200 HIS A O 1
ATOM 1527 N N . GLN A 1 201 ? -7.960 8.744 20.676 1.00 92.06 201 GLN A N 1
ATOM 1528 C CA . GLN A 1 201 ? -6.894 8.339 19.762 1.00 92.06 201 GLN A CA 1
ATOM 1529 C C . GLN A 1 201 ? -7.415 8.188 18.326 1.00 92.06 201 GLN A C 1
ATOM 1531 O O . GLN A 1 201 ? -6.783 8.682 17.390 1.00 92.06 201 GLN A O 1
ATOM 1536 N N . ASN A 1 202 ? -8.582 7.567 18.148 1.00 88.19 202 ASN A N 1
ATOM 1537 C CA . ASN A 1 202 ? -9.223 7.416 16.844 1.00 88.19 202 ASN A CA 1
ATOM 1538 C C . ASN A 1 202 ? -9.562 8.771 16.216 1.00 88.19 202 ASN A C 1
ATOM 1540 O O . ASN A 1 202 ? -9.282 8.974 15.036 1.00 88.19 202 ASN A O 1
ATOM 1544 N N . LEU A 1 203 ? -10.085 9.724 16.992 1.00 88.44 203 LEU A N 1
ATOM 1545 C CA . LEU A 1 203 ? -10.350 11.084 16.514 1.00 88.44 203 LEU A CA 1
ATOM 1546 C C . LEU A 1 203 ? -9.067 11.789 16.057 1.00 88.44 203 LEU A C 1
ATOM 1548 O O . LEU A 1 203 ? -9.047 12.393 14.986 1.00 88.44 203 LEU A O 1
ATOM 1552 N N . CYS A 1 204 ? -7.976 11.672 16.815 1.00 89.19 204 CYS A N 1
ATOM 1553 C CA . CYS A 1 204 ? -6.675 12.225 16.432 1.00 89.19 204 CYS A CA 1
ATOM 1554 C C . CYS A 1 204 ? -6.123 11.587 15.143 1.00 89.19 204 CYS A C 1
ATOM 1556 O O . CYS A 1 204 ? -5.595 12.283 14.267 1.00 89.19 204 CYS A O 1
ATOM 1558 N N . LEU A 1 205 ? -6.270 10.268 14.989 1.00 85.12 205 LEU A N 1
ATOM 1559 C CA . LEU A 1 205 ? -5.875 9.552 13.773 1.00 85.12 205 LEU A CA 1
ATOM 1560 C C . LEU A 1 205 ? -6.731 9.956 12.571 1.00 85.12 205 LEU A C 1
ATOM 1562 O O . LEU A 1 205 ? -6.196 10.181 11.489 1.00 85.12 205 LEU A O 1
ATOM 1566 N N . GLN A 1 206 ? -8.040 10.125 12.751 1.00 85.25 206 GLN A N 1
ATOM 1567 C CA . GLN A 1 206 ? -8.919 10.619 11.694 1.00 85.25 206 GLN A CA 1
ATOM 1568 C C . GLN A 1 206 ? -8.566 12.059 11.311 1.00 85.25 206 GLN A C 1
ATOM 1570 O O . GLN A 1 206 ? -8.387 12.359 10.132 1.00 85.25 206 GLN A O 1
ATOM 1575 N N . ALA A 1 207 ? -8.396 12.953 12.285 1.00 86.44 207 ALA A N 1
ATOM 1576 C CA . ALA A 1 207 ? -8.039 14.346 12.030 1.00 86.44 207 ALA A CA 1
ATOM 1577 C C . ALA A 1 207 ? -6.707 14.470 11.269 1.00 86.44 207 ALA A C 1
ATOM 1579 O O . ALA A 1 207 ? -6.606 15.246 10.322 1.00 86.44 207 ALA A O 1
ATOM 1580 N N . SER A 1 208 ? -5.697 13.672 11.630 1.00 85.75 208 SER A N 1
ATOM 1581 C CA . SER A 1 208 ? -4.405 13.656 10.927 1.00 85.75 208 SER A CA 1
ATOM 1582 C C . SER A 1 208 ? -4.470 12.973 9.553 1.00 85.75 208 SER A C 1
ATOM 1584 O O . SER A 1 208 ? -3.921 13.501 8.580 1.00 85.75 208 SER A O 1
ATOM 1586 N N . GLY A 1 209 ? -5.176 11.845 9.436 1.00 82.19 209 GLY A N 1
ATOM 1587 C CA . GLY A 1 209 ? -5.315 11.076 8.195 1.00 82.19 209 GLY A CA 1
ATOM 1588 C C . GLY A 1 209 ? -6.163 11.766 7.124 1.00 82.19 209 GLY A C 1
ATOM 1589 O O . GLY A 1 209 ? -5.925 11.584 5.932 1.00 82.19 209 GLY A O 1
ATOM 1590 N N . THR A 1 210 ? -7.102 12.622 7.529 1.00 83.50 210 THR A N 1
ATOM 1591 C CA . THR A 1 210 ? -7.952 13.392 6.605 1.00 83.50 210 THR A CA 1
ATOM 1592 C C . THR A 1 210 ? -7.298 14.666 6.069 1.00 83.50 210 THR A C 1
ATOM 1594 O O . THR A 1 210 ? -7.878 15.356 5.227 1.00 83.50 210 THR A O 1
ATOM 1597 N N . THR A 1 211 ? -6.071 14.983 6.497 1.00 87.75 211 THR A N 1
ATOM 1598 C CA . THR A 1 211 ? -5.316 16.095 5.911 1.00 87.75 211 THR A CA 1
ATOM 1599 C C . THR A 1 211 ? -4.947 15.806 4.455 1.00 87.75 211 THR A C 1
ATOM 1601 O O . THR A 1 211 ? -4.659 14.674 4.061 1.00 87.75 211 THR A O 1
ATOM 1604 N N . LEU A 1 212 ? -4.889 16.857 3.635 1.00 86.25 212 LEU A N 1
ATOM 1605 C CA . LEU A 1 212 ? -4.558 16.738 2.213 1.00 86.25 212 LEU A CA 1
ATOM 1606 C C . LEU A 1 212 ? -3.158 16.147 1.976 1.00 86.25 212 LEU A C 1
ATOM 1608 O O . LEU A 1 212 ? -2.945 15.432 0.999 1.00 86.25 212 LEU A O 1
ATOM 1612 N N . SER A 1 213 ? -2.198 16.449 2.852 1.00 88.12 213 SER A N 1
ATOM 1613 C CA . SER A 1 213 ? -0.847 15.883 2.808 1.00 88.12 213 SER A CA 1
ATOM 1614 C C . SER A 1 213 ? -0.851 14.386 3.117 1.00 88.12 213 SER A C 1
ATOM 1616 O O . SER A 1 213 ? -0.250 13.630 2.354 1.00 88.12 213 SER A O 1
ATOM 1618 N N . ALA A 1 214 ? -1.551 13.951 4.172 1.00 87.44 214 ALA A N 1
ATOM 1619 C CA . ALA A 1 214 ? -1.661 12.537 4.532 1.00 87.44 214 ALA A CA 1
ATOM 1620 C C . ALA A 1 214 ? -2.374 11.732 3.440 1.00 87.44 214 ALA A C 1
ATOM 1622 O O . ALA A 1 214 ? -1.843 10.724 2.980 1.00 87.44 214 ALA A O 1
ATOM 1623 N N . THR A 1 215 ? -3.502 12.241 2.939 1.00 85.31 215 THR A N 1
ATOM 1624 C CA . THR A 1 215 ? -4.242 11.646 1.817 1.00 85.31 215 THR A CA 1
ATOM 1625 C C . THR A 1 215 ? -3.350 11.468 0.586 1.00 85.31 215 THR A C 1
ATOM 1627 O O . THR A 1 215 ? -3.265 10.378 0.024 1.00 85.31 215 THR A O 1
ATOM 1630 N N . ARG A 1 216 ? -2.622 12.516 0.175 1.00 87.94 216 ARG A N 1
ATOM 1631 C CA . ARG A 1 216 ? -1.703 12.434 -0.974 1.00 87.94 216 ARG A CA 1
ATOM 1632 C C . ARG A 1 216 ? -0.578 11.435 -0.739 1.00 87.94 216 ARG A C 1
ATOM 1634 O O . ARG A 1 216 ? -0.206 10.715 -1.660 1.00 87.94 216 ARG A O 1
ATOM 1641 N N . LEU A 1 217 ? -0.020 11.395 0.469 1.00 88.94 217 LEU A N 1
ATOM 1642 C CA . LEU A 1 217 ? 1.024 10.437 0.816 1.00 88.94 217 LEU A CA 1
ATOM 1643 C C . LEU A 1 217 ? 0.504 8.998 0.734 1.00 88.94 217 LEU A C 1
ATOM 1645 O O . LEU A 1 217 ? 1.170 8.156 0.143 1.00 88.94 217 LEU A O 1
ATOM 1649 N N . GLN A 1 218 ? -0.693 8.725 1.251 1.00 88.25 218 GLN A N 1
ATOM 1650 C CA . GLN A 1 218 ? -1.323 7.404 1.173 1.00 88.25 218 GLN A CA 1
ATOM 1651 C C . GLN A 1 218 ? -1.549 6.963 -0.275 1.00 88.25 218 GLN A C 1
ATOM 1653 O O . GLN A 1 218 ? -1.197 5.842 -0.631 1.00 88.25 218 GLN A O 1
ATOM 1658 N N . GLN A 1 219 ? -2.044 7.855 -1.139 1.00 89.56 219 GLN A N 1
ATOM 1659 C CA . GLN A 1 219 ? -2.208 7.562 -2.567 1.00 89.56 219 GLN A CA 1
ATOM 1660 C C . GLN A 1 219 ? -0.873 7.210 -3.234 1.00 89.56 219 GLN A C 1
ATOM 1662 O O . GLN A 1 219 ? -0.785 6.242 -3.988 1.00 89.56 219 GLN A O 1
ATOM 1667 N N . ARG A 1 220 ? 0.190 7.962 -2.919 1.00 92.56 220 ARG A N 1
ATOM 1668 C CA . ARG A 1 220 ? 1.545 7.690 -3.422 1.00 92.56 220 ARG A CA 1
ATOM 1669 C C . ARG A 1 220 ? 2.061 6.340 -2.953 1.00 92.56 220 ARG A C 1
ATOM 1671 O O . ARG A 1 220 ? 2.581 5.580 -3.763 1.00 92.56 220 ARG A O 1
ATOM 1678 N N . LEU A 1 221 ? 1.905 6.041 -1.666 1.00 92.31 221 LEU A N 1
ATOM 1679 C CA . LEU A 1 221 ? 2.319 4.765 -1.093 1.00 92.31 221 LEU A CA 1
ATOM 1680 C C . LEU A 1 221 ? 1.563 3.599 -1.732 1.00 92.31 221 LEU A C 1
ATOM 1682 O O . LEU A 1 221 ? 2.205 2.626 -2.096 1.00 92.31 221 LEU A O 1
ATOM 1686 N N . ALA A 1 222 ? 0.255 3.722 -1.967 1.00 92.00 222 ALA A N 1
ATOM 1687 C CA . ALA A 1 222 ? -0.535 2.683 -2.628 1.00 92.00 222 ALA A CA 1
ATOM 1688 C C . ALA A 1 222 ? -0.088 2.431 -4.079 1.00 92.00 222 ALA A C 1
ATOM 1690 O O . ALA A 1 222 ? 0.036 1.286 -4.507 1.00 92.00 222 ALA A O 1
ATOM 1691 N N . VAL A 1 223 ? 0.201 3.492 -4.840 1.00 94.19 223 VAL A N 1
ATOM 1692 C CA . VAL A 1 223 ? 0.734 3.383 -6.210 1.00 94.19 223 VAL A CA 1
ATOM 1693 C C . VAL A 1 223 ? 2.109 2.704 -6.219 1.00 94.19 223 VAL A C 1
ATOM 1695 O O . VAL A 1 223 ? 2.363 1.821 -7.039 1.00 94.19 223 VAL A O 1
ATOM 1698 N N . LEU A 1 224 ? 2.991 3.074 -5.287 1.00 94.56 224 LEU A N 1
ATOM 1699 C CA . LEU A 1 224 ? 4.308 2.451 -5.148 1.00 94.56 224 LEU A CA 1
ATOM 1700 C C . LEU A 1 224 ? 4.192 0.985 -4.719 1.00 94.56 224 LEU A C 1
ATOM 1702 O O . LEU A 1 224 ? 4.800 0.118 -5.340 1.00 94.56 224 LEU A O 1
ATOM 1706 N N . GLU A 1 225 ? 3.380 0.689 -3.705 1.00 94.44 225 GLU A N 1
ATOM 1707 C CA . GLU A 1 225 ? 3.085 -0.671 -3.247 1.00 94.44 225 GLU A CA 1
ATOM 1708 C C . GLU A 1 225 ? 2.564 -1.532 -4.401 1.00 94.44 225 GLU A C 1
ATOM 1710 O O . GLU A 1 225 ? 3.011 -2.669 -4.592 1.00 94.44 225 GLU A O 1
ATOM 1715 N N . ARG A 1 226 ? 1.672 -0.976 -5.230 1.00 94.56 226 ARG A N 1
ATOM 1716 C CA . ARG A 1 226 ? 1.157 -1.660 -6.412 1.00 94.56 226 ARG A CA 1
ATOM 1717 C C . ARG A 1 226 ? 2.263 -2.017 -7.400 1.00 94.56 226 ARG A C 1
ATOM 1719 O O . ARG A 1 226 ? 2.292 -3.158 -7.877 1.00 94.56 226 ARG A O 1
ATOM 1726 N N . TYR A 1 227 ? 3.139 -1.063 -7.712 1.00 95.44 227 TYR A N 1
ATOM 1727 C CA . TYR A 1 227 ? 4.275 -1.267 -8.612 1.00 95.44 227 TYR A CA 1
ATOM 1728 C C . TYR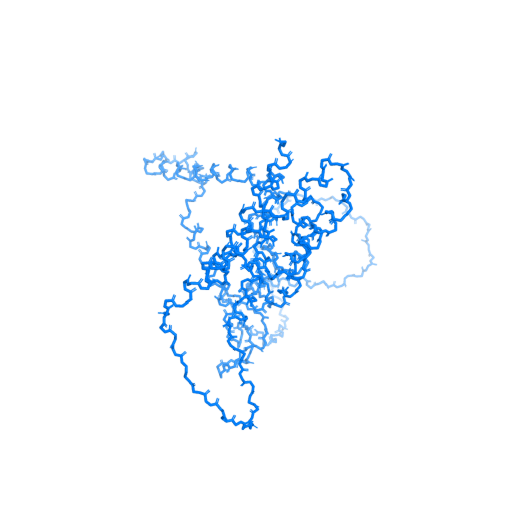 A 1 227 ? 5.232 -2.330 -8.067 1.00 95.44 227 TYR A C 1
ATOM 1730 O O . TYR A 1 227 ? 5.529 -3.311 -8.748 1.00 95.44 227 TYR A O 1
ATOM 1738 N N . PHE A 1 228 ? 5.644 -2.200 -6.804 1.00 94.81 228 PHE A N 1
ATOM 1739 C CA . PHE A 1 228 ? 6.541 -3.160 -6.162 1.00 94.81 228 PHE A CA 1
ATOM 1740 C C . PHE A 1 228 ? 5.938 -4.561 -6.092 1.00 94.81 228 PHE A C 1
ATOM 1742 O O . PHE A 1 228 ? 6.650 -5.544 -6.281 1.00 94.81 228 PHE A O 1
ATOM 1749 N N . THR A 1 229 ? 4.625 -4.677 -5.897 1.00 93.50 229 THR A N 1
ATOM 1750 C CA . THR A 1 229 ? 3.943 -5.974 -5.953 1.00 93.50 229 THR A CA 1
ATOM 1751 C C . THR A 1 229 ? 4.086 -6.628 -7.332 1.00 93.50 229 THR A C 1
ATOM 1753 O O . THR A 1 229 ? 4.367 -7.827 -7.405 1.00 93.50 229 THR A O 1
ATOM 1756 N N . ALA A 1 230 ? 3.939 -5.862 -8.422 1.00 94.56 230 ALA A N 1
ATOM 1757 C CA . ALA A 1 230 ? 4.154 -6.366 -9.781 1.00 94.56 230 ALA A CA 1
ATOM 1758 C C . ALA A 1 230 ? 5.615 -6.785 -10.004 1.00 94.56 230 ALA A C 1
ATOM 1760 O O . ALA A 1 230 ? 5.874 -7.881 -10.503 1.00 94.56 230 ALA A O 1
ATOM 1761 N N . LEU A 1 231 ? 6.564 -5.948 -9.572 1.00 93.94 231 LEU A N 1
ATOM 1762 C CA . LEU A 1 231 ? 7.998 -6.206 -9.708 1.00 93.94 231 LEU A CA 1
ATOM 1763 C C . LEU A 1 231 ? 8.415 -7.477 -8.964 1.00 93.94 231 LEU A C 1
ATOM 1765 O O . LEU A 1 231 ? 9.052 -8.354 -9.540 1.00 93.94 231 LEU A O 1
ATOM 1769 N N . CYS A 1 232 ? 7.979 -7.640 -7.713 1.00 92.94 232 CYS A N 1
ATOM 1770 C CA . CYS A 1 232 ? 8.246 -8.838 -6.921 1.00 92.94 232 CYS A CA 1
ATOM 1771 C C . CYS A 1 232 ? 7.754 -10.118 -7.615 1.00 92.94 232 CYS A C 1
ATOM 1773 O O . CYS A 1 232 ? 8.453 -11.133 -7.605 1.00 92.94 232 CYS A O 1
ATOM 1775 N N . ARG A 1 233 ? 6.567 -10.086 -8.236 1.00 91.19 233 ARG A N 1
ATOM 1776 C CA . ARG A 1 233 ? 6.017 -11.234 -8.975 1.00 91.19 233 ARG A CA 1
ATOM 1777 C C . ARG A 1 233 ? 6.816 -11.532 -10.248 1.00 91.19 233 ARG A C 1
ATOM 1779 O O . ARG A 1 233 ? 7.078 -12.705 -10.514 1.00 91.19 233 ARG A O 1
ATOM 1786 N N . GLN A 1 234 ? 7.244 -10.505 -10.985 1.00 91.50 234 GLN A N 1
ATOM 1787 C CA . GLN A 1 234 ? 8.088 -10.643 -12.178 1.00 91.50 234 GLN A CA 1
ATOM 1788 C C . GLN A 1 234 ? 9.453 -11.252 -11.832 1.00 91.50 234 GLN A C 1
ATOM 1790 O O . GLN A 1 234 ? 9.822 -12.283 -12.387 1.00 91.50 234 GLN A O 1
ATOM 1795 N N . THR A 1 235 ? 10.150 -10.712 -10.829 1.00 87.50 235 THR A N 1
ATOM 1796 C CA . THR A 1 235 ? 11.452 -11.234 -10.382 1.00 87.50 235 THR A CA 1
ATOM 1797 C C . THR A 1 235 ? 11.361 -12.693 -9.927 1.00 87.50 235 THR A C 1
ATOM 1799 O O . THR A 1 235 ? 12.258 -13.496 -10.183 1.00 87.50 235 THR A O 1
ATOM 1802 N N . GLN A 1 236 ? 10.268 -13.083 -9.266 1.00 84.75 236 GLN A N 1
ATOM 1803 C CA . GLN A 1 236 ? 10.035 -14.484 -8.899 1.00 84.75 236 GLN A CA 1
ATOM 1804 C C . GLN A 1 236 ? 9.758 -15.385 -10.109 1.00 84.75 236 GLN A C 1
ATOM 1806 O O . GLN A 1 236 ? 10.121 -16.563 -10.076 1.00 84.75 236 GLN A O 1
ATOM 1811 N N . ALA A 1 237 ? 9.106 -14.868 -11.153 1.00 81.69 237 ALA A N 1
ATOM 1812 C CA . ALA A 1 237 ? 8.888 -15.597 -12.398 1.00 81.69 237 ALA A CA 1
ATOM 1813 C C . ALA A 1 237 ? 10.207 -15.812 -13.154 1.00 81.69 237 ALA A C 1
ATOM 1815 O O . ALA A 1 237 ? 10.457 -16.932 -13.594 1.00 81.69 237 ALA A O 1
ATOM 1816 N N . ASP A 1 238 ? 11.075 -14.800 -13.203 1.00 78.12 238 ASP A N 1
ATOM 1817 C CA . ASP A 1 238 ? 12.382 -14.873 -13.872 1.00 78.12 238 ASP A CA 1
ATOM 1818 C C . ASP A 1 238 ? 13.387 -15.758 -13.116 1.00 78.12 238 ASP A C 1
ATOM 1820 O O . ASP A 1 238 ? 14.212 -16.440 -13.723 1.00 78.12 238 ASP A O 1
ATOM 1824 N N . ARG A 1 239 ? 13.287 -15.825 -11.779 1.00 74.62 239 ARG A N 1
ATOM 1825 C CA . ARG A 1 239 ? 14.085 -16.751 -10.952 1.00 74.62 239 ARG A CA 1
ATOM 1826 C C . ARG A 1 239 ? 13.668 -18.216 -11.099 1.00 74.62 239 ARG A C 1
ATOM 1828 O O . ARG A 1 239 ? 14.454 -19.103 -10.760 1.00 74.62 239 ARG A O 1
ATOM 1835 N N . LYS A 1 240 ? 12.452 -18.508 -11.574 1.00 67.81 240 LYS A N 1
ATOM 1836 C CA . LYS A 1 240 ? 12.053 -19.890 -11.869 1.00 67.81 240 LYS A CA 1
ATOM 1837 C C . LYS A 1 240 ? 12.696 -20.300 -13.198 1.00 67.81 240 LYS A C 1
ATOM 1839 O O . LYS A 1 240 ? 12.478 -19.626 -14.200 1.00 67.81 240 LYS A O 1
ATOM 1844 N N . PRO A 1 241 ? 13.456 -21.412 -13.251 1.00 60.28 241 PRO A N 1
ATOM 1845 C CA . PRO A 1 241 ? 14.012 -21.879 -14.513 1.00 60.28 241 PRO A CA 1
ATOM 1846 C C . PRO A 1 241 ? 12.867 -22.099 -15.512 1.00 60.28 241 PRO A C 1
ATOM 1848 O O . PRO A 1 241 ? 11.807 -22.590 -15.101 1.00 60.28 241 PRO A O 1
ATOM 1851 N N . PRO A 1 242 ? 13.046 -21.762 -16.805 1.00 56.47 242 PRO A N 1
ATOM 1852 C CA . PRO A 1 242 ? 12.002 -21.947 -17.799 1.00 56.47 242 PRO A CA 1
ATOM 1853 C C . PRO A 1 242 ? 11.541 -23.401 -17.754 1.00 56.47 242 PRO A C 1
ATOM 1855 O O . PRO A 1 242 ? 12.325 -24.335 -17.953 1.00 56.47 242 PRO A O 1
ATOM 1858 N N . SER A 1 243 ? 10.263 -23.593 -17.424 1.00 49.72 243 SER A N 1
ATOM 1859 C CA . SER A 1 243 ? 9.656 -24.915 -17.377 1.00 49.72 243 SER A CA 1
ATOM 1860 C C . SER A 1 243 ? 9.790 -25.514 -18.773 1.00 49.72 243 SER A C 1
ATOM 1862 O O . SER A 1 243 ? 9.225 -24.990 -19.735 1.00 49.72 243 SER A O 1
ATOM 1864 N N . LYS A 1 244 ? 10.613 -26.561 -18.904 1.00 43.44 244 LYS A N 1
ATOM 1865 C CA . LYS A 1 244 ? 10.857 -27.249 -20.172 1.00 43.44 244 LYS A CA 1
ATOM 1866 C C . LYS A 1 244 ? 9.524 -27.785 -20.693 1.00 43.44 244 LYS A C 1
ATOM 1868 O O . LYS A 1 244 ? 9.110 -28.887 -20.333 1.00 43.44 244 LYS A O 1
ATOM 1873 N N . LYS A 1 245 ? 8.862 -27.038 -21.580 1.00 41.25 245 LYS A N 1
ATOM 1874 C CA . LYS A 1 245 ? 7.929 -27.645 -22.528 1.00 41.25 245 LYS A CA 1
ATOM 1875 C C . LYS A 1 245 ? 8.730 -28.699 -23.286 1.00 41.25 245 LYS A C 1
ATOM 1877 O O . LYS A 1 245 ? 9.773 -28.401 -23.861 1.00 41.25 245 LYS A O 1
ATOM 1882 N N . ARG A 1 246 ? 8.267 -29.947 -23.196 1.00 42.72 246 ARG A N 1
ATOM 1883 C CA . ARG A 1 246 ? 8.819 -31.121 -23.878 1.00 42.72 246 ARG A CA 1
ATOM 1884 C C . ARG A 1 246 ? 9.046 -30.811 -25.361 1.00 42.72 246 ARG A C 1
ATOM 1886 O O . ARG A 1 246 ? 8.107 -30.845 -26.147 1.00 42.72 246 ARG A O 1
ATOM 1893 N N . GLN A 1 247 ? 10.297 -30.590 -25.738 1.00 37.59 247 GLN A N 1
ATOM 1894 C CA . GLN A 1 247 ? 10.799 -30.943 -27.057 1.00 37.59 247 GLN A CA 1
ATOM 1895 C C . GLN A 1 247 ? 11.884 -31.991 -26.846 1.00 37.59 247 GLN A C 1
ATOM 1897 O O . GLN A 1 247 ? 12.955 -31.728 -26.303 1.00 37.59 247 GLN A O 1
ATOM 1902 N N . ALA A 1 248 ? 11.531 -33.222 -27.193 1.00 35.62 248 ALA A N 1
ATOM 1903 C CA . ALA A 1 248 ? 12.465 -34.317 -27.314 1.00 35.62 248 ALA A CA 1
ATOM 1904 C C . ALA A 1 248 ? 13.251 -34.129 -28.615 1.00 35.62 248 ALA A C 1
ATOM 1906 O O . ALA A 1 248 ? 12.663 -34.209 -29.688 1.00 35.62 248 ALA A O 1
ATOM 1907 N N . ASN A 1 249 ? 14.552 -33.863 -28.514 1.00 33.62 249 ASN A N 1
ATOM 1908 C CA . ASN A 1 249 ? 15.603 -34.624 -29.195 1.00 33.62 249 ASN A CA 1
ATOM 1909 C C . ASN A 1 249 ? 16.982 -34.006 -28.915 1.00 33.62 249 ASN A C 1
ATOM 1911 O O . ASN A 1 249 ? 17.166 -32.824 -29.158 1.00 33.62 249 ASN A O 1
ATOM 1915 N N . GLN A 1 250 ? 17.888 -34.863 -28.416 1.00 39.22 250 GLN A N 1
ATOM 1916 C CA . GLN A 1 250 ? 19.319 -35.013 -28.761 1.00 39.22 250 GLN A CA 1
ATOM 1917 C C . GLN A 1 250 ? 20.195 -33.735 -28.751 1.00 39.22 250 GLN A C 1
ATOM 1919 O O . GLN A 1 250 ? 19.878 -32.742 -29.376 1.00 39.22 250 GLN A O 1
ATOM 1924 N N . SER A 1 251 ? 21.359 -33.657 -28.109 1.00 32.22 251 SER A N 1
ATOM 1925 C CA . SER A 1 251 ? 22.340 -34.671 -27.719 1.00 32.22 251 SER A CA 1
ATOM 1926 C C . SER A 1 251 ? 23.355 -34.061 -26.738 1.00 32.22 251 SER A C 1
ATOM 1928 O O . SER A 1 251 ? 23.610 -32.859 -26.750 1.00 32.22 251 SER A O 1
ATOM 1930 N N . ASN A 1 252 ? 23.941 -34.927 -25.911 1.00 37.06 252 ASN A N 1
ATOM 1931 C CA . ASN A 1 252 ? 25.037 -34.683 -24.970 1.00 37.06 252 ASN A CA 1
ATOM 1932 C C . ASN A 1 252 ? 26.198 -33.846 -25.522 1.00 37.06 252 ASN A C 1
ATOM 1934 O O . ASN A 1 252 ? 26.673 -34.158 -26.606 1.00 37.06 252 ASN A O 1
ATOM 1938 N N . LEU A 1 253 ? 26.763 -32.960 -24.687 1.00 35.66 253 LEU A N 1
ATOM 1939 C CA . LEU A 1 253 ? 28.207 -32.686 -24.607 1.00 35.66 253 LEU A CA 1
ATOM 1940 C C . LEU A 1 253 ? 28.587 -32.173 -23.194 1.00 35.66 253 LEU A C 1
ATOM 1942 O O . LEU A 1 253 ? 28.120 -31.129 -22.756 1.00 35.66 253 LEU A O 1
ATOM 1946 N N . ASN A 1 254 ? 29.417 -32.975 -22.510 1.00 34.78 254 ASN A N 1
ATOM 1947 C CA . ASN A 1 254 ? 30.396 -32.707 -21.435 1.00 34.78 254 ASN A CA 1
ATOM 1948 C C . ASN A 1 254 ? 30.128 -31.624 -20.363 1.00 34.78 254 ASN A C 1
ATOM 1950 O O . ASN A 1 254 ? 30.042 -30.440 -20.644 1.00 34.78 254 ASN A O 1
ATOM 1954 N N . LYS A 1 255 ? 29.996 -31.990 -19.079 1.00 35.41 255 LYS A N 1
ATOM 1955 C CA . LYS A 1 255 ? 31.036 -32.419 -18.101 1.00 35.41 255 LYS A CA 1
ATOM 1956 C C . LYS A 1 255 ? 31.743 -31.246 -17.392 1.00 35.41 255 LYS A C 1
ATOM 1958 O O . LYS A 1 255 ? 32.675 -30.658 -17.915 1.00 35.41 255 LYS A O 1
ATOM 1963 N N . GLN A 1 256 ? 31.293 -31.031 -16.149 1.00 38.03 256 GLN A N 1
ATOM 1964 C CA . GLN A 1 256 ? 32.005 -30.597 -14.933 1.00 38.03 256 GLN A CA 1
ATOM 1965 C C . GLN A 1 256 ? 33.090 -29.508 -15.031 1.00 38.03 256 GLN A C 1
ATOM 1967 O O . GLN A 1 256 ? 34.177 -29.761 -15.545 1.00 38.03 256 GLN A O 1
ATOM 1972 N N . LYS A 1 257 ? 32.915 -28.428 -14.251 1.00 33.94 257 LYS A N 1
ATOM 1973 C CA . LYS A 1 257 ? 33.929 -28.051 -13.246 1.00 33.94 257 LYS A CA 1
ATOM 1974 C C . LYS A 1 257 ? 33.404 -27.092 -12.175 1.00 33.94 257 LYS A C 1
ATOM 1976 O O . LYS A 1 257 ? 33.035 -25.960 -12.448 1.00 33.94 257 LYS A O 1
ATOM 1981 N N . SER A 1 258 ? 33.455 -27.583 -10.943 1.00 39.28 258 SER A N 1
ATOM 1982 C CA . SER A 1 258 ? 33.524 -26.832 -9.692 1.00 39.28 258 SER A CA 1
ATOM 1983 C C . SER A 1 258 ? 34.758 -25.920 -9.682 1.00 39.28 258 SER A C 1
ATOM 1985 O O . SER A 1 258 ? 35.875 -26.408 -9.881 1.00 39.28 258 SER A O 1
ATOM 1987 N N . SER A 1 259 ? 34.594 -24.621 -9.434 1.00 32.75 259 SER A N 1
ATOM 1988 C CA . SER A 1 259 ? 35.713 -23.677 -9.342 1.00 32.75 259 SER A CA 1
ATOM 1989 C C . SER A 1 259 ? 36.140 -23.457 -7.890 1.00 32.75 259 SER A C 1
ATOM 1991 O O . SER A 1 259 ? 35.608 -22.614 -7.173 1.00 32.75 259 SER A O 1
ATOM 1993 N N . SER A 1 260 ? 37.157 -24.211 -7.481 1.00 38.97 260 SER A N 1
ATOM 1994 C CA . SER A 1 260 ? 38.103 -23.821 -6.438 1.00 38.97 260 SER A CA 1
ATOM 1995 C C . SER A 1 260 ? 38.890 -22.581 -6.898 1.00 38.97 260 SER A C 1
ATOM 1997 O O . SER A 1 260 ? 39.563 -22.638 -7.932 1.00 38.97 260 SER A O 1
ATOM 1999 N N . VAL A 1 261 ? 38.814 -21.486 -6.140 1.00 40.34 261 VAL A N 1
ATOM 2000 C CA . VAL A 1 261 ? 39.493 -20.199 -6.392 1.00 40.34 261 VAL A CA 1
ATOM 2001 C C . VAL A 1 261 ? 41.016 -20.387 -6.470 1.00 40.34 261 VAL A C 1
ATOM 2003 O O . VAL A 1 261 ? 41.626 -20.936 -5.552 1.00 40.34 261 VAL A O 1
ATOM 2006 N N . LYS A 1 262 ? 41.645 -19.935 -7.566 1.00 48.78 262 LYS A N 1
ATOM 2007 C CA . LYS A 1 262 ? 43.103 -20.012 -7.801 1.00 48.78 262 LYS A CA 1
ATOM 2008 C C . LYS A 1 262 ? 43.777 -18.633 -7.649 1.00 48.78 262 LYS A C 1
ATOM 2010 O O . LYS A 1 262 ? 43.174 -17.621 -7.991 1.00 48.78 262 LYS A O 1
ATOM 2015 N N . PRO A 1 263 ? 45.063 -18.567 -7.246 1.00 51.84 263 PRO A N 1
ATOM 2016 C CA . PRO A 1 263 ? 45.826 -17.317 -7.073 1.00 51.84 263 PRO A CA 1
ATOM 2017 C C . PRO A 1 263 ? 45.996 -16.460 -8.345 1.00 51.84 263 PRO A C 1
ATOM 2019 O O . PRO A 1 263 ? 46.272 -15.267 -8.235 1.00 51.84 263 PRO A O 1
ATOM 2022 N N . ALA A 1 264 ? 45.779 -17.022 -9.538 1.00 54.31 264 ALA A N 1
ATOM 2023 C CA . ALA A 1 264 ? 45.822 -16.290 -10.807 1.00 54.31 264 ALA A CA 1
ATOM 2024 C C . ALA A 1 264 ? 44.710 -15.226 -10.933 1.00 54.31 264 ALA A C 1
ATOM 2026 O O . ALA A 1 264 ? 44.940 -14.161 -11.496 1.00 54.31 264 ALA A O 1
ATOM 2027 N N . GLU A 1 265 ? 43.539 -15.467 -10.337 1.00 60.06 265 GLU A N 1
ATOM 2028 C CA . GLU A 1 265 ? 42.395 -14.545 -10.380 1.00 60.06 265 GLU A CA 1
ATOM 2029 C C . GLU A 1 265 ? 42.684 -13.246 -9.608 1.00 60.06 265 GLU A C 1
ATOM 2031 O O . GLU A 1 265 ? 42.349 -12.150 -10.055 1.00 60.06 265 GLU A O 1
ATOM 2036 N N . LYS A 1 266 ? 43.434 -13.347 -8.501 1.00 59.69 266 LYS A N 1
ATOM 2037 C CA . LYS A 1 266 ? 43.886 -12.190 -7.712 1.00 59.69 266 LYS A CA 1
ATOM 2038 C C . LYS A 1 266 ? 44.891 -11.318 -8.474 1.00 59.69 266 LYS A C 1
ATOM 2040 O O . LYS A 1 266 ? 44.856 -10.097 -8.331 1.00 59.69 266 LYS A O 1
ATOM 2045 N N . ALA A 1 267 ? 45.752 -11.918 -9.299 1.00 65.75 267 ALA A N 1
ATOM 2046 C CA . ALA A 1 267 ? 46.704 -11.185 -10.136 1.00 65.75 267 ALA A CA 1
ATOM 2047 C C . ALA A 1 267 ? 45.997 -10.447 -11.286 1.00 65.75 267 ALA A C 1
ATOM 2049 O O . ALA A 1 267 ? 46.254 -9.263 -11.506 1.00 65.75 267 ALA A O 1
ATOM 2050 N N . THR A 1 268 ? 45.041 -11.099 -11.958 1.00 71.81 268 THR A N 1
ATOM 2051 C CA . THR A 1 268 ? 44.210 -10.474 -13.000 1.00 71.81 268 THR A CA 1
ATOM 2052 C C . THR A 1 268 ? 43.357 -9.337 -12.436 1.00 71.81 268 THR A C 1
ATOM 2054 O O . THR A 1 268 ? 43.289 -8.266 -13.036 1.00 71.81 268 THR A O 1
ATOM 2057 N N . MET A 1 269 ? 42.783 -9.509 -11.240 1.00 72.69 269 MET A N 1
ATOM 2058 C CA . MET A 1 269 ? 42.095 -8.428 -10.528 1.00 72.69 269 MET A CA 1
ATOM 2059 C C . MET A 1 269 ? 43.027 -7.261 -10.172 1.00 72.69 269 MET A C 1
ATOM 2061 O O . MET A 1 269 ? 42.628 -6.102 -10.273 1.00 72.69 269 MET A O 1
ATOM 2065 N N . GLY A 1 270 ? 44.265 -7.544 -9.755 1.00 71.38 270 GLY A N 1
ATOM 2066 C CA . GLY A 1 270 ? 45.275 -6.520 -9.480 1.00 71.38 270 GLY A CA 1
ATOM 2067 C C . GLY A 1 270 ? 45.621 -5.699 -10.722 1.00 71.38 270 GLY A C 1
ATOM 2068 O O . GLY A 1 270 ? 45.658 -4.472 -10.657 1.00 71.38 270 GLY A O 1
ATOM 2069 N N . LEU A 1 271 ? 45.786 -6.359 -11.869 1.00 74.12 271 LEU A N 1
ATOM 2070 C CA . LEU A 1 271 ? 46.070 -5.693 -13.138 1.00 74.12 271 LEU A CA 1
ATOM 2071 C C . LEU A 1 271 ? 44.875 -4.875 -13.646 1.00 74.12 271 LEU A C 1
ATOM 2073 O O . LEU A 1 271 ? 45.058 -3.736 -14.071 1.00 74.12 271 LEU A O 1
ATOM 2077 N N . ALA A 1 272 ? 43.654 -5.407 -13.532 1.00 79.50 272 ALA A N 1
ATOM 2078 C CA . ALA A 1 272 ? 42.431 -4.685 -13.877 1.00 79.50 272 ALA A CA 1
ATOM 2079 C C . ALA A 1 272 ? 42.280 -3.398 -13.051 1.00 79.50 272 ALA A C 1
ATOM 2081 O O . ALA A 1 272 ? 41.930 -2.357 -13.602 1.00 79.50 272 ALA A O 1
ATOM 2082 N N . ARG A 1 273 ? 42.623 -3.435 -11.754 1.00 80.12 273 ARG A N 1
ATOM 2083 C CA . ARG A 1 273 ? 42.670 -2.233 -10.907 1.00 80.12 273 ARG A CA 1
ATOM 2084 C C . ARG A 1 273 ? 43.732 -1.240 -11.359 1.00 80.12 273 ARG A C 1
ATOM 2086 O O . ARG A 1 273 ? 43.479 -0.045 -11.351 1.00 80.12 273 ARG A O 1
ATOM 2093 N N . VAL A 1 274 ? 44.930 -1.689 -11.722 1.00 82.38 274 VAL A N 1
ATOM 2094 C CA . VAL A 1 274 ? 45.985 -0.769 -12.180 1.00 82.38 274 VAL A CA 1
ATOM 2095 C C . VAL A 1 274 ? 45.580 -0.099 -13.495 1.00 82.38 274 VAL A C 1
ATOM 2097 O O . VAL A 1 274 ? 45.664 1.124 -13.604 1.00 82.38 274 VAL A O 1
ATOM 2100 N N . GLY A 1 275 ? 45.068 -0.877 -14.453 1.00 82.44 275 GLY A N 1
ATOM 2101 C CA . GLY A 1 275 ? 44.585 -0.368 -15.735 1.00 82.44 275 GLY A CA 1
ATOM 2102 C C . GLY A 1 275 ? 43.409 0.596 -15.581 1.00 82.44 275 GLY A C 1
ATOM 2103 O O . GLY A 1 275 ? 43.437 1.684 -16.154 1.00 82.44 275 GLY A O 1
ATOM 2104 N N . SER A 1 276 ? 42.419 0.255 -14.747 1.00 84.56 276 SER A N 1
ATOM 2105 C CA . SER A 1 276 ? 41.259 1.122 -14.510 1.00 84.56 276 SER A CA 1
ATOM 2106 C C . SER A 1 276 ? 41.649 2.433 -13.834 1.00 84.56 276 SER A C 1
ATOM 2108 O O . SER A 1 276 ? 41.153 3.491 -14.211 1.00 84.56 276 SER A O 1
ATOM 2110 N N . ARG A 1 277 ? 42.590 2.397 -12.882 1.00 83.69 277 ARG A N 1
ATOM 2111 C CA . ARG A 1 277 ? 43.105 3.604 -12.225 1.00 83.69 277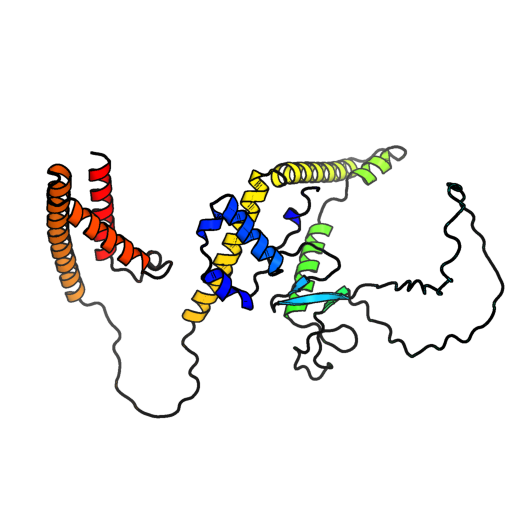 ARG A CA 1
ATOM 2112 C C . ARG A 1 277 ? 43.838 4.513 -13.198 1.00 83.69 277 ARG A C 1
ATOM 2114 O O . ARG A 1 277 ? 43.573 5.709 -13.190 1.00 83.69 277 ARG A O 1
ATOM 2121 N N . ALA A 1 278 ? 44.720 3.962 -14.028 1.00 85.81 278 ALA A N 1
ATOM 2122 C CA . ALA A 1 278 ? 45.451 4.746 -15.016 1.00 85.81 278 ALA A CA 1
ATOM 2123 C C . ALA A 1 278 ? 44.495 5.379 -16.039 1.00 85.81 278 ALA A C 1
ATOM 2125 O O . ALA A 1 278 ? 44.530 6.592 -16.233 1.00 85.81 278 ALA A O 1
ATOM 2126 N N . ALA A 1 279 ? 43.592 4.584 -16.622 1.00 85.38 279 ALA A N 1
ATOM 2127 C CA . ALA A 1 279 ? 42.621 5.057 -17.607 1.00 85.38 279 ALA A CA 1
ATOM 2128 C C . ALA A 1 279 ? 41.691 6.142 -17.039 1.00 85.38 279 ALA A C 1
ATOM 2130 O O . ALA A 1 279 ? 41.527 7.189 -17.661 1.00 85.38 279 ALA A O 1
ATOM 2131 N N . LEU A 1 280 ? 41.150 5.944 -15.830 1.00 86.62 280 LEU A N 1
ATOM 2132 C CA . LEU A 1 280 ? 40.331 6.959 -15.162 1.00 86.62 280 LEU A CA 1
ATOM 2133 C C . LEU A 1 280 ? 41.120 8.227 -14.849 1.00 86.62 280 LEU A C 1
ATOM 2135 O O . LEU A 1 280 ? 40.599 9.320 -15.021 1.00 86.62 280 LEU A O 1
ATOM 2139 N N . SER A 1 281 ? 42.370 8.114 -14.397 1.00 87.00 281 SER A N 1
ATOM 2140 C CA . SER A 1 281 ? 43.200 9.290 -14.128 1.00 87.00 281 SER A CA 1
ATOM 2141 C C . SER A 1 281 ? 43.460 10.109 -15.393 1.00 87.00 281 SER A C 1
ATOM 2143 O O . SER A 1 281 ? 43.390 11.336 -15.330 1.00 87.00 281 SER A O 1
ATOM 2145 N N . PHE A 1 282 ? 43.690 9.456 -16.537 1.00 85.94 282 PHE A N 1
ATOM 2146 C CA . PHE A 1 282 ? 43.782 10.141 -17.827 1.00 85.94 282 PHE A CA 1
ATOM 2147 C C . PHE A 1 282 ? 42.451 10.785 -18.228 1.00 85.94 282 PHE A C 1
ATOM 2149 O O . PHE A 1 282 ? 42.439 11.965 -18.572 1.00 85.94 282 PHE A O 1
ATOM 2156 N N . ALA A 1 283 ? 41.334 10.061 -18.107 1.00 87.19 283 ALA A N 1
ATOM 2157 C CA . ALA A 1 283 ? 40.004 10.585 -18.414 1.00 87.19 283 ALA A CA 1
ATOM 2158 C C . ALA A 1 283 ? 39.642 11.796 -17.536 1.00 87.19 283 ALA A C 1
ATOM 2160 O O . ALA A 1 283 ? 39.175 12.810 -18.040 1.00 87.19 283 ALA A O 1
ATOM 2161 N N . PHE A 1 284 ? 39.925 11.747 -16.233 1.00 89.44 284 PHE A N 1
ATOM 2162 C CA . PHE A 1 284 ? 39.694 12.859 -15.308 1.00 89.44 284 PHE A CA 1
ATOM 2163 C C . PHE A 1 284 ? 40.585 14.064 -15.606 1.00 89.44 284 PHE A C 1
ATOM 2165 O O . PHE A 1 284 ? 40.127 15.201 -15.510 1.00 89.44 284 PHE A O 1
ATOM 2172 N N . ALA A 1 285 ? 41.852 13.844 -15.969 1.00 85.94 285 ALA A N 1
ATOM 2173 C CA . ALA A 1 285 ? 42.746 14.925 -16.371 1.00 85.94 285 ALA A CA 1
ATOM 2174 C C . ALA A 1 285 ? 42.266 15.598 -17.667 1.00 85.94 285 ALA A C 1
ATOM 2176 O O . ALA A 1 285 ? 42.269 16.826 -17.748 1.00 85.94 285 ALA A O 1
ATOM 2177 N N . PHE A 1 286 ? 41.806 14.799 -18.634 1.00 84.69 286 PHE A N 1
ATOM 2178 C CA . PHE A 1 286 ? 41.219 15.277 -19.882 1.00 84.69 286 PHE A CA 1
ATOM 2179 C C . PHE A 1 286 ? 39.935 16.082 -19.634 1.00 84.69 286 PHE A C 1
ATOM 2181 O O . PHE A 1 286 ? 39.882 17.257 -19.985 1.00 84.69 286 PHE A O 1
ATOM 2188 N N . LEU A 1 287 ? 38.961 15.507 -18.920 1.00 86.38 287 LEU A N 1
ATOM 2189 C CA . LEU A 1 287 ? 37.689 16.155 -18.569 1.00 86.38 287 LEU A CA 1
ATOM 2190 C C . LEU A 1 287 ? 37.901 17.466 -17.806 1.00 86.38 287 LEU A C 1
ATOM 2192 O O . LEU A 1 287 ? 37.304 18.492 -18.118 1.00 86.38 287 LEU A O 1
ATOM 2196 N N . ARG A 1 288 ? 38.801 17.465 -16.816 1.00 86.75 288 ARG A N 1
ATOM 2197 C CA . ARG A 1 288 ? 39.118 18.671 -16.041 1.00 86.75 288 ARG A CA 1
ATOM 2198 C C . ARG A 1 288 ? 39.767 19.754 -16.904 1.00 86.75 288 ARG A C 1
ATOM 2200 O O . ARG A 1 288 ? 39.543 20.932 -16.638 1.00 86.75 288 ARG A O 1
ATOM 2207 N N . ARG A 1 289 ? 40.592 19.381 -17.888 1.00 84.81 289 ARG A N 1
ATOM 2208 C CA . ARG A 1 289 ? 41.191 20.333 -18.830 1.00 84.81 289 ARG A CA 1
ATOM 2209 C C . ARG A 1 289 ? 40.113 20.932 -19.726 1.00 84.81 289 ARG A C 1
ATOM 2211 O O . ARG A 1 289 ? 39.995 22.149 -19.725 1.00 84.81 289 ARG A O 1
ATOM 2218 N N . ALA A 1 290 ? 39.317 20.095 -20.386 1.00 85.38 290 ALA A N 1
ATOM 2219 C CA . ALA A 1 290 ? 38.275 20.525 -21.313 1.00 85.38 290 ALA A CA 1
ATOM 2220 C C . ALA A 1 290 ? 37.246 21.460 -20.651 1.00 85.38 290 ALA A C 1
ATOM 2222 O O . ALA A 1 290 ? 36.928 22.523 -21.177 1.00 85.38 290 ALA A O 1
ATOM 2223 N N . TRP A 1 291 ? 36.818 21.161 -19.419 1.00 83.94 291 TRP A N 1
ATOM 2224 C CA . TRP A 1 291 ? 35.922 22.056 -18.673 1.00 83.94 291 TRP A CA 1
ATOM 2225 C C . TRP A 1 291 ? 36.546 23.387 -18.251 1.00 83.94 291 TRP A C 1
ATOM 2227 O O . TRP A 1 291 ? 35.827 24.368 -18.088 1.00 83.94 291 TRP A O 1
ATOM 2237 N N . ARG A 1 292 ? 37.867 23.442 -18.045 1.00 81.88 292 ARG A N 1
ATOM 2238 C CA . ARG A 1 292 ? 38.563 24.677 -17.650 1.00 81.88 292 ARG A CA 1
ATOM 2239 C C . ARG A 1 292 ? 38.936 25.551 -18.841 1.00 81.88 292 ARG A C 1
ATOM 2241 O O . ARG A 1 292 ? 38.938 26.768 -18.696 1.00 81.88 292 ARG A O 1
ATOM 2248 N N . SER A 1 293 ? 39.300 24.950 -19.973 1.00 82.94 293 SER A N 1
ATOM 2249 C CA . SER A 1 293 ? 39.654 25.685 -21.191 1.00 82.94 293 SER A CA 1
ATOM 2250 C C . SER A 1 293 ? 38.439 26.041 -22.042 1.00 82.94 293 SER A C 1
ATOM 2252 O O . SER A 1 293 ? 38.536 26.956 -22.851 1.00 82.94 293 SER A O 1
ATOM 2254 N N . GLY A 1 294 ? 37.317 25.328 -21.895 1.00 77.94 294 GLY A N 1
ATOM 2255 C CA . GLY A 1 294 ? 36.154 25.446 -22.780 1.00 77.94 294 GLY A CA 1
ATOM 2256 C C . GLY A 1 294 ? 36.368 24.815 -24.164 1.00 77.94 294 GLY A C 1
ATOM 2257 O O . GLY A 1 294 ? 35.409 24.639 -24.907 1.00 77.94 294 GLY A O 1
ATOM 2258 N N . GLU A 1 295 ? 37.604 24.436 -24.495 1.00 79.06 295 GLU A N 1
ATOM 2259 C CA . GLU A 1 295 ? 37.939 23.588 -25.641 1.00 79.06 295 GLU A CA 1
ATOM 2260 C C . GLU A 1 295 ? 37.475 22.150 -25.353 1.00 79.06 295 GLU A C 1
ATOM 2262 O O . GLU A 1 295 ? 37.707 21.639 -24.259 1.00 79.06 295 GLU A O 1
ATOM 2267 N N . ASP A 1 296 ? 36.818 21.502 -26.317 1.00 81.31 296 ASP A N 1
ATOM 2268 C CA . ASP A 1 296 ? 36.298 20.125 -26.217 1.00 81.31 296 ASP A CA 1
ATOM 2269 C C . ASP A 1 296 ? 35.174 19.905 -25.174 1.00 81.31 296 ASP A C 1
ATOM 2271 O O . ASP A 1 296 ? 34.921 18.779 -24.733 1.00 81.31 296 ASP A O 1
ATOM 2275 N N . ALA A 1 297 ? 34.454 20.965 -24.785 1.00 78.69 297 ALA A N 1
ATOM 2276 C CA . ALA A 1 297 ? 33.310 20.868 -23.869 1.00 78.69 297 ALA A CA 1
ATOM 2277 C C . ALA A 1 297 ? 32.141 20.035 -24.441 1.00 78.69 297 ALA A C 1
ATOM 2279 O O . ALA A 1 297 ? 31.458 19.328 -23.690 1.00 78.69 297 ALA A O 1
ATOM 2280 N N . ASP A 1 298 ? 31.946 20.069 -25.762 1.00 82.62 298 ASP A N 1
ATOM 2281 C CA . ASP A 1 298 ? 30.928 19.274 -26.460 1.00 82.62 298 ASP A CA 1
ATOM 2282 C C . ASP A 1 298 ? 31.222 17.773 -26.334 1.00 82.62 298 ASP A C 1
ATOM 2284 O O . ASP A 1 298 ? 30.358 17.004 -25.918 1.00 82.62 298 ASP A O 1
ATOM 2288 N N . LEU A 1 299 ? 32.482 17.369 -26.531 1.00 82.19 299 LEU A N 1
ATOM 2289 C CA . LEU A 1 299 ? 32.925 15.978 -26.386 1.00 82.19 299 LEU A CA 1
ATOM 2290 C C . LEU A 1 299 ? 32.745 15.453 -24.951 1.00 82.19 299 LEU A C 1
ATOM 2292 O O . LEU A 1 299 ? 32.420 14.286 -24.734 1.00 82.19 299 LEU A O 1
ATOM 2296 N N . CYS A 1 300 ? 32.933 16.313 -23.946 1.00 82.81 300 CYS A N 1
ATOM 2297 C CA . CYS A 1 300 ? 32.687 15.952 -22.547 1.00 82.81 300 CYS A CA 1
ATOM 2298 C C . CYS A 1 300 ? 31.198 15.724 -22.270 1.00 82.81 300 CYS A C 1
ATOM 2300 O O . CYS A 1 300 ? 30.835 14.825 -21.508 1.00 82.81 300 CYS A O 1
ATOM 2302 N N . SER A 1 301 ? 30.349 16.547 -22.882 1.00 83.56 301 SER A N 1
ATOM 2303 C CA . SER A 1 301 ? 28.896 16.442 -22.764 1.00 83.56 301 SER A CA 1
ATOM 2304 C C . SER A 1 301 ? 28.389 15.171 -23.445 1.00 83.56 301 SER A C 1
ATOM 2306 O O . SER A 1 301 ? 27.607 14.438 -22.844 1.00 83.56 301 SER A O 1
ATOM 2308 N N . GLU A 1 302 ? 28.906 14.852 -24.635 1.00 86.19 302 GLU A N 1
ATOM 2309 C CA . GLU A 1 302 ? 28.636 13.596 -25.344 1.00 86.19 302 GLU A CA 1
ATOM 2310 C C . GLU A 1 302 ? 29.060 12.376 -24.516 1.00 86.19 302 GLU A C 1
ATOM 2312 O O . GLU A 1 302 ? 28.248 11.485 -24.275 1.00 86.19 302 GLU A O 1
ATOM 2317 N N . LEU A 1 303 ? 30.282 12.370 -23.971 1.00 85.75 303 LEU A N 1
ATOM 2318 C CA . LEU A 1 303 ? 30.785 11.260 -23.153 1.00 85.75 303 LEU A CA 1
ATOM 2319 C C . LEU A 1 303 ? 29.924 11.002 -21.904 1.00 85.75 303 LEU A C 1
ATOM 2321 O O . LEU A 1 303 ? 29.673 9.850 -21.532 1.00 85.75 303 LEU A O 1
ATOM 2325 N N . LEU A 1 304 ? 29.485 12.063 -21.221 1.00 84.94 304 LEU A N 1
ATOM 2326 C CA . LEU A 1 304 ? 28.622 11.940 -20.044 1.00 84.94 304 LEU A CA 1
ATOM 2327 C C . LEU A 1 304 ? 27.209 11.493 -20.413 1.00 84.94 304 LEU A C 1
ATOM 2329 O O . LEU A 1 304 ? 26.613 10.712 -19.669 1.00 84.94 304 LEU A O 1
ATOM 2333 N N . GLN A 1 305 ? 26.692 11.954 -21.550 1.00 87.56 305 GLN A N 1
ATOM 2334 C CA . GLN A 1 305 ? 25.388 11.549 -22.053 1.00 87.56 305 GLN A CA 1
ATOM 2335 C C . GLN A 1 305 ? 25.381 10.060 -22.422 1.00 87.56 305 GLN A C 1
ATOM 2337 O O . GLN A 1 305 ? 24.519 9.321 -21.949 1.00 87.56 305 GLN A O 1
ATOM 2342 N N . GLU A 1 306 ? 26.398 9.582 -23.142 1.00 89.31 306 GLU A N 1
ATOM 2343 C CA . GLU A 1 306 ? 26.565 8.157 -23.453 1.00 89.31 306 GLU A CA 1
ATOM 2344 C C . GLU A 1 306 ? 26.716 7.304 -22.186 1.00 89.31 306 GLU A C 1
ATOM 2346 O O . GLU A 1 306 ? 26.107 6.239 -22.063 1.00 89.31 306 GLU A O 1
ATOM 2351 N N . SER A 1 307 ? 27.482 7.790 -21.204 1.00 86.25 307 SER A N 1
ATOM 2352 C CA . SER A 1 307 ? 27.643 7.112 -19.912 1.00 86.25 307 SER A CA 1
ATOM 2353 C C . SER A 1 307 ? 26.316 7.013 -19.146 1.00 86.25 307 SER A C 1
ATOM 2355 O O . SER A 1 307 ? 26.021 5.981 -18.538 1.00 86.25 307 SER A O 1
ATOM 2357 N N . LEU A 1 308 ? 25.498 8.069 -19.178 1.00 83.50 308 LEU A N 1
ATOM 2358 C CA . LEU A 1 308 ? 24.174 8.101 -18.558 1.00 83.50 308 LEU A CA 1
ATOM 2359 C C . LEU A 1 308 ? 23.201 7.143 -19.254 1.00 83.50 308 LEU A C 1
ATOM 2361 O O . LEU A 1 308 ? 22.459 6.427 -18.579 1.00 83.50 308 LEU A O 1
ATOM 2365 N N . ASP A 1 309 ? 23.213 7.104 -20.583 1.00 86.06 309 ASP A N 1
ATOM 2366 C CA . ASP A 1 309 ? 22.329 6.240 -21.364 1.00 86.06 309 ASP A CA 1
ATOM 2367 C C . ASP A 1 309 ? 22.704 4.758 -21.205 1.00 86.06 309 ASP A C 1
ATOM 2369 O O . ASP A 1 309 ? 21.822 3.910 -21.031 1.00 86.06 309 ASP A O 1
ATOM 2373 N N . ALA A 1 310 ? 24.000 4.442 -21.109 1.00 85.56 310 ALA A N 1
ATOM 2374 C CA . ALA A 1 310 ? 24.470 3.106 -20.751 1.00 85.56 310 ALA A CA 1
ATOM 2375 C C . ALA A 1 310 ? 23.959 2.672 -19.366 1.00 85.56 310 ALA A C 1
ATOM 2377 O O . ALA A 1 310 ? 23.449 1.560 -19.220 1.00 85.56 310 ALA A O 1
ATOM 2378 N N . LEU A 1 311 ? 24.020 3.553 -18.360 1.00 79.69 311 LEU A N 1
ATOM 2379 C CA . LEU A 1 311 ? 23.508 3.261 -17.015 1.00 79.69 311 LEU A CA 1
ATOM 2380 C C . LEU A 1 311 ? 21.984 3.080 -16.986 1.00 79.69 311 LEU A C 1
ATOM 2382 O O . LEU A 1 311 ? 21.490 2.226 -16.254 1.00 79.69 311 LEU A O 1
ATOM 2386 N N . ARG A 1 312 ? 21.236 3.840 -17.792 1.00 80.12 312 ARG A N 1
ATOM 2387 C CA . ARG A 1 312 ? 19.771 3.721 -17.907 1.00 80.12 312 ARG A CA 1
ATOM 2388 C C . ARG A 1 312 ? 19.314 2.450 -18.618 1.00 80.12 312 ARG A C 1
ATOM 2390 O O . ARG A 1 312 ? 18.184 2.023 -18.407 1.00 80.12 312 ARG A O 1
ATOM 2397 N N . SER A 1 313 ? 20.168 1.858 -19.452 1.00 83.94 313 SER A N 1
ATOM 2398 C CA . SER A 1 313 ? 19.876 0.595 -20.140 1.00 83.94 313 SER A CA 1
ATOM 2399 C C . SER A 1 313 ? 19.981 -0.639 -19.236 1.00 83.94 313 SER A C 1
ATOM 2401 O O . SER A 1 313 ? 19.524 -1.720 -19.612 1.00 83.94 313 SER A O 1
ATOM 2403 N N . LEU A 1 314 ? 20.585 -0.493 -18.050 1.00 78.94 314 LEU A N 1
ATOM 2404 C CA . LEU A 1 314 ? 20.724 -1.589 -17.101 1.00 78.94 314 LEU A CA 1
ATOM 2405 C C . LEU A 1 314 ? 19.354 -1.972 -16.516 1.00 78.94 314 LEU A C 1
ATOM 2407 O O . LEU A 1 314 ? 18.556 -1.085 -16.202 1.00 78.94 314 LEU A O 1
ATOM 2411 N N . PRO A 1 315 ? 19.082 -3.275 -16.308 1.00 73.12 315 PRO A N 1
ATOM 2412 C CA . PRO A 1 315 ? 17.876 -3.714 -15.619 1.00 73.12 315 PRO A CA 1
ATOM 2413 C C . PRO A 1 315 ? 17.741 -3.074 -14.233 1.00 73.12 315 PRO A C 1
ATOM 2415 O O . PRO A 1 315 ? 18.735 -2.833 -13.535 1.00 73.12 315 PRO A O 1
ATOM 2418 N N . GLU A 1 316 ? 16.501 -2.850 -13.806 1.00 73.56 316 GLU A N 1
ATOM 2419 C CA . GLU A 1 316 ? 16.212 -2.344 -12.467 1.00 73.56 316 GLU A CA 1
ATOM 2420 C C . GLU A 1 316 ? 16.870 -3.227 -11.400 1.00 73.56 316 GLU A C 1
ATOM 2422 O O . GLU A 1 316 ? 16.917 -4.451 -11.510 1.00 73.56 316 GLU A O 1
ATOM 2427 N N . ALA A 1 317 ? 17.403 -2.589 -10.361 1.00 66.31 317 ALA A N 1
ATOM 2428 C CA . ALA A 1 317 ? 18.083 -3.238 -9.246 1.00 66.31 317 ALA A CA 1
ATOM 2429 C C . ALA A 1 317 ? 19.393 -4.006 -9.564 1.00 66.31 317 ALA A C 1
ATOM 2431 O O . ALA A 1 317 ? 19.967 -4.589 -8.645 1.00 66.31 317 ALA A O 1
ATOM 2432 N N . THR A 1 318 ? 19.941 -3.937 -10.790 1.00 67.94 318 THR A N 1
ATOM 2433 C CA . THR A 1 318 ? 21.223 -4.597 -11.155 1.00 67.94 318 THR A CA 1
ATOM 2434 C C . THR A 1 318 ? 22.371 -4.240 -10.201 1.00 67.94 318 THR A C 1
ATOM 2436 O O . THR A 1 318 ? 23.211 -5.075 -9.886 1.00 67.94 318 THR A O 1
ATOM 2439 N N . LEU A 1 319 ? 22.395 -3.003 -9.700 1.00 62.47 319 LEU A N 1
ATOM 2440 C CA . LEU A 1 319 ? 23.450 -2.508 -8.809 1.00 62.47 319 LEU A CA 1
ATOM 2441 C C . LEU A 1 319 ? 23.250 -2.858 -7.325 1.00 62.47 319 LEU A C 1
ATOM 2443 O O . LEU A 1 319 ? 24.121 -2.547 -6.522 1.00 62.47 319 LEU A O 1
ATOM 2447 N N . PHE A 1 320 ? 22.123 -3.475 -6.954 1.00 65.38 320 PHE A N 1
ATOM 2448 C CA . PHE A 1 320 ? 21.801 -3.829 -5.565 1.00 65.38 320 PHE A CA 1
ATOM 2449 C C . PHE A 1 320 ? 22.116 -5.295 -5.237 1.00 65.38 320 PHE A C 1
ATOM 2451 O O . PHE A 1 320 ? 22.158 -5.669 -4.067 1.00 65.38 320 PHE A O 1
ATOM 2458 N N . GLU A 1 321 ? 22.344 -6.141 -6.246 1.00 63.25 321 GLU A N 1
ATOM 2459 C CA . GLU A 1 321 ? 22.844 -7.497 -6.030 1.00 63.25 321 GLU A CA 1
ATOM 2460 C C . GLU A 1 321 ? 24.380 -7.465 -5.906 1.00 63.25 321 GLU A C 1
ATOM 2462 O O . GLU A 1 321 ? 25.098 -7.679 -6.887 1.00 63.25 321 GLU A O 1
ATOM 2467 N N . ASP A 1 322 ? 24.885 -7.235 -4.683 1.00 57.41 322 ASP A N 1
ATOM 2468 C CA . ASP A 1 322 ? 26.324 -7.153 -4.336 1.00 57.41 322 ASP A CA 1
ATOM 2469 C C . ASP A 1 322 ? 27.161 -8.349 -4.838 1.00 57.41 322 ASP A C 1
ATOM 2471 O O . ASP A 1 322 ? 28.371 -8.241 -5.028 1.00 57.41 322 ASP A O 1
ATOM 2475 N N . GLY A 1 323 ? 26.530 -9.506 -5.070 1.00 64.25 323 GLY A N 1
ATOM 2476 C CA . GLY A 1 323 ? 27.194 -10.707 -5.587 1.00 64.25 323 GLY A CA 1
ATOM 2477 C C . GLY A 1 323 ? 27.378 -10.759 -7.112 1.00 64.25 323 GLY A C 1
ATOM 2478 O O . GLY A 1 323 ? 28.084 -11.641 -7.597 1.00 64.25 323 GLY A O 1
ATOM 2479 N N . SER A 1 324 ? 26.748 -9.856 -7.868 1.00 63.22 324 SER A N 1
ATOM 2480 C CA . SER A 1 324 ? 26.728 -9.859 -9.343 1.00 63.22 324 SER A CA 1
ATOM 2481 C C . SER A 1 324 ? 27.652 -8.811 -9.981 1.00 63.22 324 SER A C 1
ATOM 2483 O O . SER A 1 324 ? 28.015 -8.928 -11.153 1.00 63.22 324 SER A O 1
ATOM 2485 N N . VAL A 1 325 ? 28.084 -7.813 -9.202 1.00 69.56 325 VAL A N 1
ATOM 2486 C CA . VAL A 1 325 ? 28.903 -6.690 -9.670 1.00 69.56 325 VAL A CA 1
ATOM 2487 C C . VAL A 1 325 ? 30.349 -6.852 -9.198 1.00 69.56 325 VAL A C 1
ATOM 2489 O O . VAL A 1 325 ? 30.633 -7.058 -8.021 1.00 69.56 325 VAL A O 1
ATOM 2492 N N . SER A 1 326 ? 31.305 -6.746 -10.125 1.00 79.06 326 SER A N 1
ATOM 2493 C CA . SER A 1 326 ? 32.732 -6.828 -9.791 1.00 79.06 326 SER A CA 1
ATOM 2494 C C . SER A 1 326 ? 33.149 -5.702 -8.839 1.00 79.06 326 SER A C 1
ATOM 2496 O O . SER A 1 326 ? 32.905 -4.528 -9.111 1.00 79.06 326 SER A O 1
ATOM 2498 N N . SER A 1 327 ? 33.883 -6.038 -7.772 1.00 78.88 327 SER A N 1
ATOM 2499 C CA . SER A 1 327 ? 34.450 -5.049 -6.833 1.00 78.88 327 SER A CA 1
ATOM 2500 C C . SER A 1 327 ? 35.304 -3.968 -7.512 1.00 78.88 327 SER A C 1
ATOM 2502 O O . SER A 1 327 ? 35.334 -2.828 -7.057 1.00 78.88 327 SER A O 1
ATOM 2504 N N . VAL A 1 328 ? 35.949 -4.284 -8.642 1.00 80.62 328 VAL A N 1
ATOM 2505 C CA . VAL A 1 328 ? 36.719 -3.306 -9.432 1.00 80.62 328 VAL A CA 1
ATOM 2506 C C . VAL A 1 328 ? 35.805 -2.249 -10.059 1.00 80.62 328 VAL A C 1
ATOM 2508 O O . VAL A 1 328 ? 36.200 -1.094 -10.180 1.00 80.62 328 VAL A O 1
ATOM 2511 N N . TRP A 1 329 ? 34.584 -2.626 -10.438 1.00 79.81 329 TRP A N 1
ATOM 2512 C CA . TRP A 1 329 ? 33.605 -1.714 -11.027 1.00 79.81 329 TRP A CA 1
ATOM 2513 C C . TRP A 1 329 ? 33.037 -0.750 -9.979 1.00 79.81 329 TRP A C 1
ATOM 2515 O O . TRP A 1 329 ? 32.971 0.451 -10.230 1.00 79.81 329 TRP A O 1
ATOM 2525 N N . LEU A 1 330 ? 32.740 -1.241 -8.771 1.00 81.69 330 LEU A N 1
ATOM 2526 C CA . LEU A 1 330 ? 32.332 -0.388 -7.648 1.00 81.69 330 LEU A CA 1
ATOM 2527 C C . LEU A 1 330 ? 33.421 0.640 -7.294 1.00 81.69 330 LEU A C 1
ATOM 2529 O O . LEU A 1 330 ? 33.124 1.824 -7.147 1.00 81.69 330 LEU A O 1
ATOM 2533 N N . GLU A 1 331 ? 34.695 0.221 -7.256 1.00 82.00 331 GLU A N 1
ATOM 2534 C CA . GLU A 1 331 ? 35.837 1.130 -7.049 1.00 82.00 331 GLU A CA 1
ATOM 2535 C C . GLU A 1 331 ? 35.947 2.209 -8.151 1.00 82.00 331 GLU A C 1
ATOM 2537 O O . GLU A 1 331 ? 36.343 3.345 -7.878 1.00 82.00 331 GLU A O 1
ATOM 2542 N N . VAL A 1 332 ? 35.628 1.862 -9.403 1.00 85.75 332 VAL A N 1
ATOM 2543 C CA . VAL A 1 332 ? 35.638 2.779 -10.557 1.00 85.75 332 VAL A CA 1
ATOM 2544 C C . VAL A 1 332 ? 34.521 3.817 -10.440 1.00 85.75 332 VAL A C 1
ATOM 2546 O O . VAL A 1 332 ? 34.791 5.013 -10.576 1.00 85.75 332 VAL A O 1
ATOM 2549 N N . VAL A 1 333 ? 33.296 3.383 -10.129 1.00 85.25 333 VAL A N 1
ATOM 2550 C CA . VAL A 1 333 ? 32.134 4.269 -9.964 1.00 85.25 333 VAL A CA 1
ATOM 2551 C C . VAL A 1 333 ? 32.330 5.220 -8.788 1.00 85.25 333 VAL A C 1
ATOM 2553 O O . VAL A 1 333 ? 32.127 6.421 -8.934 1.00 85.25 333 VAL A O 1
ATOM 2556 N N . GLU A 1 334 ? 32.814 4.728 -7.646 1.00 86.56 334 GLU A N 1
ATOM 2557 C CA . GLU A 1 334 ? 33.075 5.570 -6.475 1.00 86.56 334 GLU A CA 1
ATOM 2558 C C . GLU A 1 334 ? 34.076 6.699 -6.788 1.00 86.56 334 GLU A C 1
ATOM 2560 O O . GLU A 1 334 ? 33.902 7.848 -6.369 1.00 86.56 334 GLU A O 1
ATOM 2565 N N . ARG A 1 335 ? 35.123 6.395 -7.565 1.00 87.31 335 ARG A N 1
ATOM 2566 C CA . ARG A 1 335 ? 36.119 7.386 -8.000 1.00 87.31 335 ARG A CA 1
ATOM 2567 C C . ARG A 1 335 ? 35.547 8.399 -8.984 1.00 87.31 335 ARG A C 1
ATOM 2569 O O . ARG A 1 335 ? 35.861 9.581 -8.851 1.00 87.31 335 ARG A O 1
ATOM 2576 N N . ALA A 1 336 ? 34.729 7.956 -9.937 1.00 89.00 336 ALA A N 1
ATOM 2577 C CA . ALA A 1 336 ? 34.048 8.841 -10.880 1.00 89.00 336 ALA A CA 1
ATOM 2578 C C . ALA A 1 336 ? 33.114 9.814 -10.150 1.00 89.00 336 ALA A C 1
ATOM 2580 O O . ALA A 1 336 ? 33.202 11.020 -10.365 1.00 89.00 336 ALA A O 1
ATOM 2581 N N . THR A 1 337 ? 32.320 9.319 -9.199 1.00 87.56 337 THR A N 1
ATOM 2582 C CA . THR A 1 337 ? 31.439 10.139 -8.358 1.00 87.56 337 THR A CA 1
ATOM 2583 C C . THR A 1 337 ? 32.223 11.187 -7.570 1.00 87.56 337 THR A C 1
ATOM 2585 O O . THR A 1 337 ? 31.904 12.374 -7.628 1.00 87.56 337 THR A O 1
ATOM 2588 N N . LYS A 1 338 ? 33.304 10.788 -6.885 1.00 89.12 338 LYS A N 1
ATOM 2589 C CA . LYS A 1 338 ? 34.174 11.723 -6.146 1.00 89.12 338 LYS A CA 1
ATOM 2590 C C . LYS A 1 338 ? 34.783 12.797 -7.051 1.00 89.12 338 LYS A C 1
ATOM 2592 O O . LYS A 1 338 ? 34.849 13.959 -6.655 1.00 89.12 338 LYS A O 1
ATOM 2597 N N . PHE A 1 339 ? 35.216 12.427 -8.257 1.00 88.88 339 PHE A N 1
ATOM 2598 C CA . PHE A 1 339 ? 35.750 13.379 -9.228 1.00 88.88 339 PHE A CA 1
ATOM 2599 C C . PHE A 1 339 ? 34.687 14.381 -9.692 1.00 88.88 339 PHE A C 1
ATOM 2601 O O . PHE A 1 339 ? 34.940 15.582 -9.632 1.00 88.88 339 PHE A O 1
ATOM 2608 N N . LEU A 1 340 ? 33.499 13.916 -10.091 1.00 86.62 340 LEU A N 1
ATOM 2609 C CA . LEU A 1 340 ? 32.411 14.791 -10.540 1.00 86.62 340 LEU A CA 1
ATOM 2610 C C . LEU A 1 340 ? 31.980 15.765 -9.436 1.00 86.62 340 LEU A C 1
ATOM 2612 O O . LEU A 1 340 ? 31.848 16.958 -9.696 1.00 86.62 340 LEU A O 1
ATOM 2616 N N . HIS A 1 341 ? 31.861 15.298 -8.189 1.00 86.62 341 HIS A N 1
ATOM 2617 C CA . HIS A 1 341 ? 31.597 16.183 -7.051 1.00 86.62 341 HIS A CA 1
ATOM 2618 C C . HIS A 1 341 ? 32.698 17.229 -6.847 1.00 86.62 341 HIS A C 1
ATOM 2620 O O . HIS A 1 341 ? 32.385 18.386 -6.586 1.00 86.62 341 HIS A O 1
ATOM 2626 N N . SER A 1 342 ? 33.971 16.849 -6.994 1.00 86.06 342 SER A N 1
ATOM 2627 C CA . SER A 1 342 ? 35.094 17.792 -6.911 1.00 86.06 342 SER A CA 1
ATOM 2628 C C . SER A 1 342 ? 35.068 18.839 -8.023 1.00 86.06 342 SER A C 1
ATOM 2630 O O . SER A 1 342 ? 35.498 19.957 -7.781 1.00 86.06 342 SER A O 1
ATOM 2632 N N . VAL A 1 343 ? 34.600 18.501 -9.225 1.00 80.06 343 VAL A N 1
ATOM 2633 C CA . VAL A 1 343 ? 34.493 19.467 -10.329 1.00 80.06 343 VAL A CA 1
ATOM 2634 C C . VAL A 1 343 ? 33.333 20.438 -10.100 1.00 80.06 343 VAL A C 1
ATOM 2636 O O . VAL A 1 343 ? 33.489 21.630 -10.337 1.00 80.06 343 VAL A O 1
ATOM 2639 N N . VAL A 1 344 ? 32.187 19.947 -9.617 1.00 76.25 344 VAL A N 1
ATOM 2640 C CA . VAL A 1 344 ? 30.997 20.777 -9.351 1.00 76.25 344 VAL A CA 1
ATOM 2641 C C . VAL A 1 344 ? 31.197 21.702 -8.145 1.00 76.25 344 VAL A C 1
ATOM 2643 O O . VAL A 1 344 ? 30.682 22.816 -8.140 1.00 76.25 344 VAL A O 1
ATOM 2646 N N . ALA A 1 345 ? 31.935 21.257 -7.125 1.00 77.12 345 ALA A N 1
ATOM 2647 C CA . ALA A 1 345 ? 32.183 22.040 -5.913 1.00 77.12 345 ALA A CA 1
ATOM 2648 C C . ALA A 1 345 ? 33.295 23.104 -6.053 1.00 77.12 345 ALA A C 1
ATOM 2650 O O . ALA A 1 345 ? 33.364 23.985 -5.195 1.00 77.12 345 ALA A O 1
ATOM 2651 N N . GLY A 1 346 ? 34.110 23.047 -7.118 1.00 56.66 346 GLY A N 1
ATOM 2652 C CA . GLY A 1 346 ? 35.238 23.960 -7.371 1.00 56.66 346 GLY A CA 1
ATOM 2653 C C . GLY A 1 346 ? 36.594 23.400 -6.963 1.00 56.66 346 GLY A C 1
ATOM 2654 O O . GLY A 1 346 ? 36.816 23.239 -5.743 1.00 56.66 346 GLY A O 1
#

Foldseek 3Di:
DALPQLVQWDFQQALVCLVVLLPDPLVLLVPPVSLVVLLVVCVVLLRTDGPDQQAHQFRNRFGKHFLDDDPPPVPPPPDDDPDDPDDDDDDDDDDDDDDDDDDDDDDDPPPPPDPDADNPRFIFRQDQCDPDPQAPSGGGRRGHPPDPRRVVVVVVVVVVVVVVVPAQDALVVLVVCCPPHDDDDPVSVVSSVSNVVVVVVVVVCSVVCSDPVNVSVSSSVSSVVNNVVSVVVVVVVVVDDPDDPDDDDDDDDDDDDDDDDDPVVVVVVVVLLVVLVVVVVVVLVVLLVCVVVVPCPVVNVVVVVVVVVVVVPDDPCCVVPPVNDDPSVVVSVVVVVVSVVVSVVD

pLDDT: mean 73.18, std 22.52, range [25.91, 96.06]